Protein AF-0000000086684853 (afdb_homodimer)

Secondary structure (DSSP, 8-state):
----TTTTS-HHHHHHHHHHH-HHHHHHHHH-HHHHHTTS---HHHHHHHHT--HHHHHT--HHHHHHHHHHHHHHTSHHHHHHHHHHHHHHHHHHHHT-/----TTTTS-HHHHHHHHHHH-HHHHHHHHH-HHHHHTTS---HHHHHHHHT--HHHHHT--HHHHHHHHHHHHHHTSHHHHHHHHHHHHHHHHHHHHT-

Foldseek 3Di:
DPPCVVPPDDLLLVLLVCLLVPVVLVVCCAPPVCVSCVVTDDDPVSSVVSNPDHPVRSVPDDPVVSVVVVVVVVVCVPPVNVVVVVVVVVVVVVVVVVVD/DPPCVVPPDDLLLVLLVCLLVPVVLVVCCAPPVCVSCVPTPDDPVSSVVSNPDHPVRSVPDDPVVSVVVVVVVVVCVPPVNVVVVVVVVVVVVVVVVVVD

pLDDT: mean 77.03, std 21.85, range [26.42, 97.94]

Organism: NCBI:txid175570

Radius of gyration: 17.78 Å; Cα contacts (8 Å, |Δi|>4): 192; chains: 2; bounding box: 50×38×38 Å

Sequence (200 aa):
METDESAGRSPVKDVLERSINDDTFRRQLLDDPDSALSGYELSEVQVMLLRSLDESDLDKLTPANLDEYFTVDSAVYTPDGLAELERSYELADSDLEANQMETDESAGRSPVKDVLERSINDDTFRRQLLDDPDSALSGYELSEVQVMLLRSLDESDLDKLTPANLDEYFTVDSAVYTPDGLAELERSYELADSDLEANQ

Nearest PDB structures (foldseek):
  1g8e-assembly1_A  TM=4.398E-01  e=5.059E-01  Escherichia coli
  2xkj-assembly1_E-2  TM=5.067E-01  e=1.863E+00  Acinetobacter baumannii
  5hxg-assembly2_D  TM=5.298E-01  e=3.465E+00  Salmonella enterica subsp. enterica serovar Infantis str. SARB27
  2xkj-assembly1_E-2  TM=5.069E-01  e=1.087E+00  Acinetobacter baumannii
  1g8e-assembly1_A  TM=4.400E-01  e=4.573E-01  Escherichia coli

Structure (mmCIF, N/CA/C/O backbone):
data_AF-0000000086684853-model_v1
#
loop_
_entity.id
_entity.type
_entity.pdbx_description
1 polymer 'Uncharacterized protein'
#
loop_
_atom_site.group_PDB
_atom_site.id
_atom_site.type_symbol
_atom_site.label_atom_id
_atom_site.label_alt_id
_atom_site.label_comp_id
_atom_site.label_asym_id
_atom_site.label_entity_id
_atom_site.label_seq_id
_atom_site.pdbx_PDB_ins_code
_atom_site.Cartn_x
_atom_site.Cartn_y
_atom_site.Cartn_z
_atom_site.occupancy
_atom_site.B_iso_or_equiv
_atom_site.auth_seq_id
_atom_site.auth_comp_id
_atom_site.auth_asym_id
_atom_site.auth_atom_id
_atom_site.pdbx_PDB_model_num
ATOM 1 N N . MET A 1 1 ? 24.406 12.375 16.594 1 26.42 1 MET A N 1
ATOM 2 C CA . MET A 1 1 ? 23.016 12.805 16.531 1 26.42 1 MET A CA 1
ATOM 3 C C . MET A 1 1 ? 22.422 12.547 15.148 1 26.42 1 MET A C 1
ATOM 5 O O . MET A 1 1 ? 22.812 13.203 14.18 1 26.42 1 MET A O 1
ATOM 9 N N . GLU A 1 2 ? 22.641 11.32 14.641 1 34.34 2 GLU A N 1
ATOM 10 C CA . GLU A 1 2 ? 22.141 10.93 13.32 1 34.34 2 GLU A CA 1
ATOM 11 C C . GLU A 1 2 ? 20.75 11.484 13.078 1 34.34 2 GLU A C 1
ATOM 13 O O . GLU A 1 2 ? 19.859 11.359 13.93 1 34.34 2 GLU A O 1
ATOM 18 N N . THR A 1 3 ? 20.688 12.711 12.781 1 35.56 3 THR A N 1
ATOM 19 C CA . THR A 1 3 ? 19.516 13.5 12.422 1 35.56 3 THR A CA 1
ATOM 20 C C . THR A 1 3 ? 18.453 12.625 11.766 1 35.56 3 THR A C 1
ATOM 22 O O . THR A 1 3 ? 18.766 11.828 10.883 1 35.56 3 THR A O 1
ATOM 25 N N . ASP A 1 4 ? 17.703 11.844 12.531 1 36.12 4 ASP A N 1
ATOM 26 C CA . ASP A 1 4 ? 16.547 10.977 12.344 1 36.12 4 ASP A CA 1
ATOM 27 C C . ASP A 1 4 ? 15.68 11.461 11.188 1 36.12 4 ASP A C 1
ATOM 29 O O . ASP A 1 4 ? 14.805 12.312 11.375 1 36.12 4 ASP A O 1
ATOM 33 N N . GLU A 1 5 ? 16.266 12.07 10.289 1 40.38 5 GLU A N 1
ATOM 34 C CA . GLU A 1 5 ? 15.797 12.602 9.008 1 40.38 5 GLU A CA 1
ATOM 35 C C . GLU A 1 5 ? 14.742 11.688 8.383 1 40.38 5 GLU A C 1
ATOM 37 O O . GLU A 1 5 ? 14.352 11.891 7.23 1 40.38 5 GLU A O 1
ATOM 42 N N . SER A 1 6 ? 14.484 10.461 8.906 1 44.94 6 SER A N 1
ATOM 43 C CA . SER A 1 6 ? 13.688 9.312 8.492 1 44.94 6 SER A CA 1
ATOM 44 C C . SER A 1 6 ? 12.195 9.641 8.5 1 44.94 6 SER A C 1
ATOM 46 O O . SER A 1 6 ? 11.367 8.797 8.156 1 44.94 6 SER A O 1
ATOM 48 N N . ALA A 1 7 ? 11.812 10.602 9.172 1 46.75 7 ALA A N 1
ATOM 49 C CA . ALA A 1 7 ? 10.43 10.789 9.602 1 46.75 7 ALA A CA 1
ATOM 50 C C . ALA A 1 7 ? 9.492 10.938 8.406 1 46.75 7 ALA A C 1
ATOM 52 O O . ALA A 1 7 ? 8.336 10.516 8.461 1 46.75 7 ALA A O 1
ATOM 53 N N . GLY A 1 8 ? 9.984 11.758 7.312 1 52.72 8 GLY A N 1
ATOM 54 C CA . GLY A 1 8 ? 9.109 12.156 6.219 1 52.72 8 GLY A CA 1
ATOM 55 C C . GLY A 1 8 ? 9.016 11.109 5.125 1 52.72 8 GLY A C 1
ATOM 56 O O . GLY A 1 8 ? 8.305 11.305 4.133 1 52.72 8 GLY A O 1
ATOM 57 N N . ARG A 1 9 ? 9.906 10.102 5.215 1 60.66 9 ARG A N 1
ATOM 58 C CA . ARG A 1 9 ? 9.93 9.258 4.031 1 60.66 9 ARG A CA 1
ATOM 59 C C . ARG A 1 9 ? 9.055 8.023 4.223 1 60.66 9 ARG A C 1
ATOM 61 O O . ARG A 1 9 ? 9.047 7.418 5.297 1 60.66 9 ARG A O 1
ATOM 68 N N . SER A 1 10 ? 8.094 7.91 3.457 1 76.19 10 SER A N 1
ATOM 69 C CA . SER A 1 10 ? 7.273 6.707 3.412 1 76.19 10 SER A CA 1
ATOM 70 C C . SER A 1 10 ? 8.133 5.453 3.268 1 76.19 10 SER A C 1
ATOM 72 O O . SER A 1 10 ? 8.82 5.277 2.256 1 76.19 10 SER A O 1
ATOM 74 N N . PRO A 1 11 ? 8.242 4.734 4.391 1 85.81 11 PRO A N 1
ATOM 75 C CA . PRO A 1 11 ? 9.023 3.502 4.301 1 85.81 11 PRO A CA 1
ATOM 76 C C . PRO A 1 11 ? 8.633 2.641 3.104 1 85.81 11 PRO A C 1
ATOM 78 O O . PRO A 1 11 ? 9.484 1.956 2.527 1 85.81 11 PRO 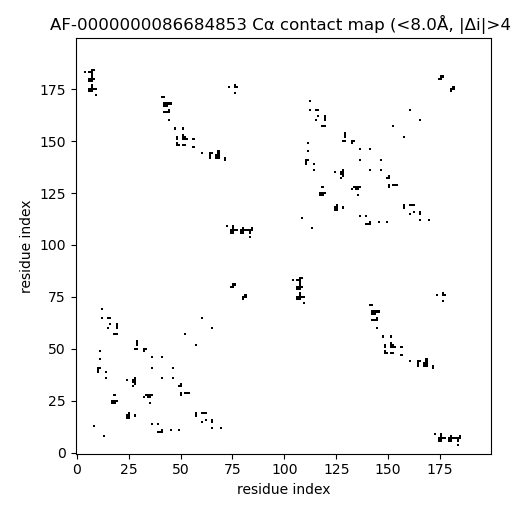A O 1
ATOM 81 N N . VAL A 1 12 ? 7.395 2.699 2.713 1 89.94 12 VAL A N 1
ATOM 82 C CA . VAL A 1 12 ? 6.953 1.94 1.548 1 89.94 12 VAL A CA 1
ATOM 83 C C . VAL A 1 12 ? 7.664 2.453 0.297 1 89.94 12 VAL A C 1
ATOM 85 O O . VAL A 1 12 ? 8.133 1.662 -0.524 1 89.94 12 VAL A O 1
ATOM 88 N N . LYS A 1 13 ? 7.719 3.754 0.257 1 87.31 13 LYS A N 1
ATOM 89 C CA . LYS A 1 13 ? 8.414 4.332 -0.89 1 87.31 13 LYS A CA 1
ATOM 90 C C . LYS A 1 13 ? 9.875 3.898 -0.92 1 87.31 13 LYS A C 1
ATOM 92 O O . LYS A 1 13 ? 10.406 3.57 -1.982 1 87.31 13 LYS A O 1
ATOM 97 N N . ASP A 1 14 ? 10.484 3.869 0.173 1 89.5 14 ASP A N 1
ATOM 98 C CA . ASP A 1 14 ? 11.891 3.498 0.267 1 89.5 14 ASP A CA 1
ATOM 99 C C . ASP A 1 14 ? 12.117 2.062 -0.204 1 89.5 14 ASP A C 1
ATOM 101 O O . ASP A 1 14 ? 13.062 1.785 -0.944 1 89.5 14 ASP A O 1
ATOM 105 N N . VAL A 1 15 ? 11.281 1.209 0.212 1 94.81 15 VAL A N 1
ATOM 106 C CA . VAL A 1 15 ? 11.383 -0.201 -0.153 1 94.81 15 VAL A CA 1
ATOM 107 C C . VAL A 1 15 ? 11.234 -0.355 -1.665 1 94.81 15 VAL A C 1
ATOM 109 O O . VAL A 1 15 ? 12.023 -1.047 -2.307 1 94.81 15 VAL A O 1
ATOM 112 N N . LEU A 1 16 ? 10.258 0.338 -2.25 1 95.56 16 LEU A N 1
ATOM 113 C CA . LEU A 1 16 ? 9.992 0.203 -3.676 1 95.56 16 LEU A CA 1
ATOM 114 C C . LEU A 1 16 ? 11.102 0.846 -4.504 1 95.56 16 LEU A C 1
ATOM 116 O O . LEU A 1 16 ? 11.508 0.302 -5.531 1 95.56 16 LEU A O 1
ATOM 120 N N . GLU A 1 17 ? 11.539 1.955 -4.051 1 93.81 17 GLU A N 1
ATOM 121 C CA . GLU A 1 17 ? 12.648 2.609 -4.738 1 93.81 17 GLU A CA 1
ATOM 122 C C . GLU A 1 17 ? 13.898 1.733 -4.727 1 93.81 17 GLU A C 1
ATOM 124 O O . GLU A 1 17 ? 14.586 1.611 -5.742 1 93.81 17 GLU A O 1
ATOM 129 N N . ARG A 1 18 ? 14.156 1.17 -3.521 1 96.38 18 ARG A N 1
ATOM 130 C CA . ARG A 1 18 ? 15.32 0.294 -3.43 1 96.38 18 ARG A CA 1
ATOM 131 C C . ARG A 1 18 ? 15.164 -0.918 -4.34 1 96.38 18 ARG A C 1
ATOM 133 O O . ARG A 1 18 ? 16.141 -1.384 -4.934 1 96.38 18 ARG A O 1
ATOM 140 N N . SER A 1 19 ? 13.969 -1.443 -4.504 1 96.75 19 SER A N 1
ATOM 141 C CA . SER A 1 19 ? 13.727 -2.613 -5.344 1 96.75 19 SER A CA 1
ATOM 142 C C . SER A 1 19 ? 14.008 -2.309 -6.812 1 96.75 19 SER A C 1
ATOM 144 O O . SER A 1 19 ? 14.312 -3.213 -7.594 1 96.75 19 SER A O 1
ATOM 146 N N . ILE A 1 20 ? 13.844 -0.993 -7.168 1 95 20 ILE A N 1
ATOM 147 C CA . ILE A 1 20 ? 14.117 -0.569 -8.539 1 95 20 ILE A CA 1
ATOM 148 C C . ILE A 1 20 ? 15.625 -0.483 -8.758 1 95 20 ILE A C 1
ATOM 150 O O . ILE A 1 20 ? 16.125 -0.86 -9.82 1 95 20 ILE A O 1
ATOM 154 N N . ASN A 1 21 ? 16.375 -0.079 -7.738 1 95.75 21 ASN A N 1
ATOM 155 C CA . ASN A 1 21 ? 17.766 0.329 -7.918 1 95.75 21 ASN A CA 1
ATOM 156 C C . ASN A 1 21 ? 18.734 -0.756 -7.457 1 95.75 21 ASN A C 1
ATOM 158 O O . ASN A 1 21 ? 19.922 -0.708 -7.77 1 95.75 21 ASN A O 1
ATOM 162 N N . ASP A 1 22 ? 18.281 -1.707 -6.699 1 97.31 22 ASP A N 1
ATOM 163 C CA . ASP A 1 22 ? 19.125 -2.742 -6.098 1 97.31 22 ASP A CA 1
ATOM 164 C C . ASP A 1 22 ? 18.578 -4.137 -6.406 1 97.31 22 ASP A C 1
ATOM 166 O O . ASP A 1 22 ? 17.688 -4.629 -5.707 1 97.31 22 ASP A O 1
ATOM 170 N N . ASP A 1 23 ? 19.25 -4.824 -7.41 1 96.5 23 ASP A N 1
ATOM 171 C CA . ASP A 1 23 ? 18.797 -6.129 -7.879 1 96.5 23 ASP A CA 1
ATOM 172 C C . ASP A 1 23 ? 18.875 -7.168 -6.762 1 96.5 23 ASP A C 1
ATOM 174 O O . ASP A 1 23 ? 18.047 -8.07 -6.68 1 96.5 23 ASP A O 1
ATOM 178 N N . THR A 1 24 ? 19.891 -7.047 -5.969 1 97.81 24 THR A N 1
ATOM 179 C CA . THR A 1 24 ? 20.047 -7.992 -4.867 1 97.81 24 THR A CA 1
ATOM 180 C C . THR A 1 24 ? 18.891 -7.855 -3.879 1 97.81 24 THR A C 1
ATOM 182 O O . THR A 1 24 ? 18.312 -8.859 -3.451 1 97.81 24 THR A O 1
ATOM 185 N N . PHE A 1 25 ? 18.547 -6.629 -3.574 1 97.94 25 PHE A N 1
ATOM 186 C CA . PHE A 1 25 ? 17.438 -6.395 -2.672 1 97.94 25 PHE A CA 1
ATOM 187 C C . PHE A 1 25 ? 16.125 -6.836 -3.312 1 97.94 25 PHE A C 1
ATOM 189 O O . PHE A 1 25 ? 15.266 -7.422 -2.646 1 97.94 25 PHE A O 1
ATOM 196 N N . ARG A 1 26 ? 15.969 -6.535 -4.594 1 97.25 26 ARG A N 1
ATOM 197 C CA . ARG A 1 26 ? 14.766 -6.926 -5.32 1 97.25 26 ARG A CA 1
ATOM 198 C C . ARG A 1 26 ? 14.531 -8.43 -5.227 1 97.25 26 ARG A C 1
ATOM 200 O O . ARG A 1 26 ? 13.422 -8.875 -4.938 1 97.25 26 ARG A O 1
ATOM 207 N N . ARG A 1 27 ? 15.633 -9.266 -5.418 1 97.88 27 ARG A N 1
ATOM 208 C CA . ARG A 1 27 ? 15.539 -10.719 -5.316 1 97.88 27 ARG A CA 1
ATOM 209 C C . ARG A 1 27 ? 15.211 -11.148 -3.893 1 97.88 27 ARG A C 1
ATOM 211 O O . ARG A 1 27 ? 14.422 -12.07 -3.686 1 97.88 27 ARG A O 1
ATOM 218 N N . GLN A 1 28 ? 15.734 -10.445 -2.895 1 97.62 28 GLN A N 1
ATOM 219 C CA . GLN A 1 28 ? 15.438 -10.75 -1.498 1 97.62 28 GLN A CA 1
ATOM 220 C C . GLN A 1 28 ? 13.969 -10.469 -1.174 1 97.62 28 GLN A C 1
ATOM 222 O O . GLN A 1 28 ? 13.328 -11.25 -0.459 1 97.62 28 GLN A O 1
ATOM 227 N N . LEU A 1 29 ? 13.5 -9.328 -1.73 1 97.5 29 LEU A N 1
ATOM 228 C CA . LEU A 1 29 ? 12.109 -8.953 -1.492 1 97.5 29 LEU A CA 1
ATOM 229 C C . LEU A 1 29 ? 11.156 -10.008 -2.039 1 97.5 29 LEU A C 1
ATOM 231 O O . LEU A 1 29 ? 10.102 -10.266 -1.448 1 97.5 29 LEU A O 1
ATOM 235 N N . LEU A 1 30 ? 11.531 -10.703 -3.152 1 97.12 30 LEU A N 1
ATOM 236 C CA . LEU A 1 30 ? 10.703 -11.719 -3.789 1 97.12 30 LEU A CA 1
ATOM 237 C C . LEU A 1 30 ? 10.852 -13.062 -3.078 1 97.12 30 LEU A C 1
ATOM 239 O O . LEU A 1 30 ? 9.867 -13.773 -2.867 1 97.12 30 LEU A O 1
ATOM 243 N N . ASP A 1 31 ? 12.07 -13.359 -2.621 1 97.12 31 ASP A N 1
ATOM 244 C CA . ASP A 1 31 ? 12.375 -14.688 -2.102 1 97.12 31 ASP A CA 1
ATOM 245 C C . ASP A 1 31 ? 12.117 -14.766 -0.601 1 97.12 31 ASP A C 1
ATOM 247 O O . ASP A 1 31 ? 11.75 -15.82 -0.084 1 97.12 31 ASP A O 1
ATOM 251 N N . ASP A 1 32 ? 12.422 -13.711 0.061 1 97.12 32 ASP A N 1
ATOM 252 C CA . ASP A 1 32 ? 12.273 -13.641 1.513 1 97.12 32 ASP A CA 1
ATOM 253 C C . ASP A 1 32 ? 11.883 -12.234 1.964 1 97.12 32 ASP A C 1
ATOM 255 O O . ASP A 1 32 ? 12.68 -11.531 2.58 1 97.12 32 ASP A O 1
ATOM 259 N N . PRO A 1 33 ? 10.617 -11.906 1.71 1 96.44 33 PRO A N 1
ATOM 260 C CA . PRO A 1 33 ? 10.18 -10.539 2.021 1 96.44 33 PRO A CA 1
ATOM 261 C C . PRO A 1 33 ? 10.312 -10.203 3.506 1 96.44 33 PRO A C 1
ATOM 263 O O . PRO A 1 33 ? 10.586 -9.055 3.861 1 96.44 33 PRO A O 1
ATOM 266 N N . ASP A 1 34 ? 10.156 -11.219 4.418 1 95 34 ASP A N 1
ATOM 267 C CA . ASP A 1 34 ? 10.258 -10.945 5.848 1 95 34 ASP A CA 1
ATOM 268 C C . ASP A 1 34 ? 11.641 -10.422 6.215 1 95 34 ASP A C 1
ATOM 270 O O . ASP A 1 34 ? 11.758 -9.422 6.938 1 95 34 ASP A O 1
ATOM 274 N N . SER A 1 35 ? 12.625 -10.984 5.684 1 96.25 35 SER A N 1
ATOM 275 C CA . SER A 1 35 ? 13.992 -10.531 5.926 1 96.25 35 SER A CA 1
ATOM 276 C C . SER A 1 35 ? 14.258 -9.188 5.254 1 96.25 35 SER A C 1
ATOM 278 O O . SER A 1 35 ? 14.898 -8.312 5.836 1 96.25 35 SER A O 1
ATOM 280 N N . ALA A 1 36 ? 13.797 -9 4.055 1 97.38 36 ALA A N 1
ATOM 281 C CA . ALA A 1 36 ? 14.016 -7.77 3.293 1 97.38 36 ALA A CA 1
ATOM 282 C C . ALA A 1 36 ? 13.391 -6.57 3.996 1 97.38 36 ALA A C 1
ATOM 284 O O . ALA A 1 36 ? 13.945 -5.469 3.969 1 97.38 36 ALA A O 1
ATOM 285 N N . LEU A 1 37 ? 12.242 -6.816 4.699 1 96.94 37 LEU A N 1
ATOM 286 C CA . LEU A 1 37 ? 11.453 -5.711 5.223 1 96.94 37 LEU A CA 1
ATOM 287 C C . LEU A 1 37 ? 11.773 -5.453 6.691 1 96.94 37 LEU A C 1
ATOM 289 O O . LEU A 1 37 ? 11.32 -4.461 7.266 1 96.94 37 LEU A O 1
ATOM 293 N N . SER A 1 38 ? 12.578 -6.32 7.379 1 94.44 38 SER A N 1
ATOM 294 C CA . SER A 1 38 ? 12.867 -6.273 8.805 1 94.44 38 SER A CA 1
ATOM 295 C C . SER A 1 38 ? 13.555 -4.969 9.188 1 94.44 38 SER A C 1
ATOM 297 O O . SER A 1 38 ? 13.391 -4.48 10.312 1 94.44 38 SER A O 1
ATOM 299 N N . GLY A 1 39 ? 14.07 -4.227 8.32 1 90.62 39 GLY A N 1
ATOM 300 C CA . GLY A 1 39 ? 14.797 -3.006 8.633 1 90.62 39 GLY A CA 1
ATOM 301 C C . GLY A 1 39 ? 13.977 -1.749 8.406 1 90.62 39 GLY A C 1
ATOM 302 O O . GLY A 1 39 ? 14.453 -0.638 8.633 1 90.62 39 GLY A O 1
ATOM 303 N N . TYR A 1 40 ? 12.727 -1.906 8.07 1 90.62 40 TYR A N 1
ATOM 304 C CA . TYR A 1 40 ? 11.859 -0.766 7.777 1 90.62 40 TYR A CA 1
ATOM 305 C C . TYR A 1 40 ? 10.734 -0.656 8.797 1 90.62 40 TYR A C 1
ATOM 307 O O . TYR A 1 40 ? 10.266 -1.668 9.32 1 90.62 40 TYR A O 1
ATOM 315 N N . GLU A 1 41 ? 10.406 0.562 9.203 1 85.94 41 GLU A N 1
ATOM 316 C CA . GLU A 1 41 ? 9.273 0.786 10.086 1 85.94 41 GLU A CA 1
ATOM 317 C C . GLU A 1 41 ? 7.953 0.717 9.32 1 85.94 41 GLU A C 1
ATOM 319 O O . GLU A 1 41 ? 7.406 1.747 8.922 1 85.94 41 GLU A O 1
ATOM 324 N N . LEU A 1 42 ? 7.445 -0.537 9.211 1 90.94 42 LEU A N 1
ATOM 325 C CA . LEU A 1 42 ? 6.219 -0.799 8.461 1 90.94 42 LEU A CA 1
ATOM 326 C C . LEU A 1 42 ? 5.133 -1.354 9.375 1 90.94 42 LEU A C 1
ATOM 328 O O . LEU A 1 42 ? 5.426 -2.084 10.328 1 90.94 42 LEU A O 1
ATOM 332 N N . SER A 1 43 ? 3.988 -0.899 9.109 1 89.19 43 SER A N 1
ATOM 333 C CA . SER A 1 43 ? 2.865 -1.556 9.766 1 89.19 43 SER A CA 1
ATOM 334 C C . SER A 1 43 ? 2.648 -2.963 9.227 1 89.19 43 SER A C 1
ATOM 336 O O . SER A 1 43 ? 3.174 -3.311 8.164 1 89.19 43 SER A O 1
ATOM 338 N N . GLU A 1 44 ? 1.87 -3.787 9.945 1 91.94 44 GLU A N 1
ATOM 339 C CA . GLU A 1 44 ? 1.552 -5.133 9.484 1 91.94 44 GLU A CA 1
ATOM 340 C C . GLU A 1 44 ? 0.886 -5.105 8.109 1 91.94 44 GLU A C 1
ATOM 342 O O . GLU A 1 44 ? 1.156 -5.965 7.266 1 91.94 44 GLU A O 1
ATOM 347 N N . VAL A 1 45 ? 0.035 -4.18 7.91 1 93.38 45 VAL A N 1
ATOM 348 C CA . VAL A 1 45 ? -0.694 -4.074 6.652 1 93.38 45 VAL A CA 1
ATOM 349 C C . VAL A 1 45 ? 0.269 -3.705 5.527 1 93.38 45 VAL A C 1
ATOM 351 O O . VAL A 1 45 ? 0.198 -4.266 4.43 1 93.38 45 VAL A O 1
ATOM 354 N N . GLN A 1 46 ? 1.14 -2.756 5.805 1 92.75 46 GLN A N 1
ATOM 355 C CA . GLN A 1 46 ? 2.123 -2.383 4.789 1 92.75 46 GLN A CA 1
ATOM 356 C C . GLN A 1 46 ? 3.018 -3.564 4.43 1 92.75 46 GLN A C 1
ATOM 358 O O . GLN A 1 46 ? 3.334 -3.775 3.26 1 92.75 46 GLN A O 1
ATOM 363 N N . VAL A 1 47 ? 3.428 -4.375 5.422 1 94.5 47 VAL A N 1
ATOM 364 C CA . VAL A 1 47 ? 4.215 -5.578 5.184 1 94.5 47 VAL A CA 1
ATOM 365 C C . VAL A 1 47 ? 3.43 -6.547 4.305 1 94.5 47 VAL A C 1
ATOM 367 O O . VAL A 1 47 ? 3.967 -7.098 3.34 1 94.5 47 VAL A O 1
ATOM 370 N N . MET A 1 48 ? 2.211 -6.699 4.629 1 94.44 48 MET A N 1
ATOM 371 C CA . MET A 1 48 ? 1.345 -7.586 3.859 1 94.44 48 MET A CA 1
ATOM 372 C C . MET A 1 48 ? 1.261 -7.133 2.404 1 94.44 48 MET A C 1
ATOM 374 O O . MET A 1 48 ? 1.381 -7.949 1.489 1 94.44 48 MET A O 1
ATOM 378 N N . LEU A 1 49 ? 1.083 -5.805 2.141 1 94.81 49 LEU A N 1
ATOM 379 C CA . LEU A 1 49 ? 0.997 -5.262 0.788 1 94.81 49 LEU A CA 1
ATOM 380 C C . LEU A 1 49 ? 2.283 -5.527 0.014 1 94.81 49 LEU A C 1
ATOM 382 O O . LEU A 1 49 ? 2.242 -5.957 -1.141 1 94.81 49 LEU A O 1
ATOM 386 N N . LEU A 1 50 ? 3.412 -5.328 0.644 1 95.69 50 LEU A N 1
ATOM 387 C CA . LEU A 1 50 ? 4.703 -5.48 -0.015 1 95.69 50 LEU A CA 1
ATOM 388 C C . LEU A 1 50 ? 5.031 -6.953 -0.24 1 95.69 50 LEU A C 1
ATOM 390 O O . LEU A 1 50 ? 5.637 -7.309 -1.253 1 95.69 50 LEU A O 1
ATOM 394 N N . ARG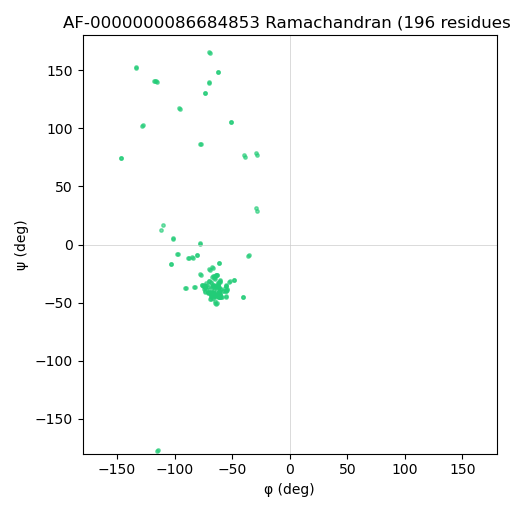 A 1 51 ? 4.633 -7.773 0.716 1 95.5 51 ARG A N 1
ATOM 395 C CA . ARG A 1 51 ? 4.871 -9.211 0.629 1 95.5 51 ARG A CA 1
ATOM 396 C C . ARG A 1 51 ? 4.09 -9.828 -0.527 1 95.5 51 ARG A C 1
ATOM 398 O O . ARG A 1 51 ? 4.512 -10.828 -1.103 1 95.5 51 ARG A O 1
ATOM 405 N N . SER A 1 52 ? 3.004 -9.258 -0.851 1 94.25 52 SER A N 1
ATOM 406 C CA . SER A 1 52 ? 2.113 -9.828 -1.857 1 94.25 52 SER A CA 1
ATOM 407 C C . SER A 1 52 ? 2.596 -9.5 -3.268 1 94.25 52 SER A C 1
ATOM 409 O O . SER A 1 52 ? 2.096 -10.062 -4.246 1 94.25 52 SER A O 1
ATOM 411 N N . LEU A 1 53 ? 3.566 -8.664 -3.381 1 95.31 53 LEU A N 1
ATOM 412 C CA . LEU A 1 53 ? 4.098 -8.305 -4.691 1 95.31 53 LEU A CA 1
ATOM 413 C C . LEU A 1 53 ? 4.855 -9.484 -5.305 1 95.31 53 LEU A C 1
ATOM 415 O O . LEU A 1 53 ? 5.562 -10.203 -4.602 1 95.31 53 LEU A O 1
ATOM 419 N N . ASP A 1 54 ? 4.684 -9.688 -6.586 1 94.69 54 ASP A N 1
ATOM 420 C CA . ASP A 1 54 ? 5.457 -10.703 -7.301 1 94.69 54 ASP A CA 1
ATOM 421 C C . ASP A 1 54 ? 6.371 -10.055 -8.344 1 94.69 54 ASP A C 1
ATOM 423 O O . ASP A 1 54 ? 6.465 -8.828 -8.422 1 94.69 54 ASP A O 1
ATOM 427 N N . GLU A 1 55 ? 7.074 -10.953 -9.07 1 95.81 55 GLU A N 1
ATOM 428 C CA . GLU A 1 55 ? 8.062 -10.461 -10.031 1 95.81 55 GLU A CA 1
ATOM 429 C C . GLU A 1 55 ? 7.41 -9.562 -11.086 1 95.81 55 GLU A C 1
ATOM 431 O O . GLU A 1 55 ? 7.965 -8.523 -11.453 1 95.81 55 GLU A O 1
ATOM 436 N N . SER A 1 56 ? 6.219 -9.898 -11.531 1 96.06 56 SER A N 1
ATOM 437 C CA . SER A 1 56 ? 5.516 -9.117 -12.547 1 96.06 56 SER A CA 1
ATOM 438 C C . SER A 1 56 ? 5.141 -7.734 -12.023 1 96.06 5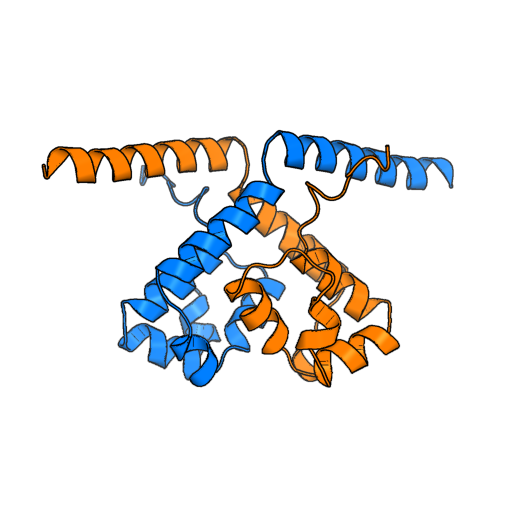6 SER A C 1
ATOM 440 O O . SER A 1 56 ? 5.172 -6.754 -12.766 1 96.06 56 SER A O 1
ATOM 442 N N . ASP A 1 57 ? 4.824 -7.652 -10.797 1 95.25 57 ASP A N 1
ATOM 443 C CA . ASP A 1 57 ? 4.484 -6.375 -10.18 1 95.25 57 ASP A CA 1
ATOM 444 C C . ASP A 1 57 ? 5.707 -5.469 -10.078 1 95.25 57 ASP A C 1
ATOM 446 O O . ASP A 1 57 ? 5.648 -4.293 -10.453 1 95.25 57 ASP A O 1
ATOM 450 N N . LEU A 1 58 ? 6.82 -6.035 -9.602 1 96.31 58 LEU A N 1
ATOM 451 C CA . LEU A 1 58 ? 8.039 -5.25 -9.422 1 96.31 58 LEU A CA 1
ATOM 452 C C . LEU A 1 58 ? 8.555 -4.75 -10.766 1 96.31 58 LEU A C 1
ATOM 454 O O . LEU A 1 58 ? 9.141 -3.668 -10.844 1 96.31 58 LEU A O 1
ATOM 458 N N . ASP A 1 59 ? 8.227 -5.477 -11.844 1 95.94 59 ASP A N 1
ATOM 459 C CA . ASP A 1 59 ? 8.641 -5.082 -13.188 1 95.94 59 ASP A CA 1
ATOM 460 C C . ASP A 1 59 ? 7.91 -3.82 -13.641 1 95.94 59 ASP A C 1
ATOM 462 O O . ASP A 1 59 ? 8.391 -3.102 -14.523 1 95.94 59 ASP A O 1
ATOM 466 N N . LYS A 1 60 ? 6.805 -3.555 -13.055 1 94.81 60 LYS A N 1
ATOM 467 C CA . LYS A 1 60 ? 5.984 -2.422 -13.461 1 94.81 60 LYS A CA 1
ATOM 468 C C . LYS A 1 60 ? 6.406 -1.145 -12.742 1 94.81 60 LYS A C 1
ATOM 470 O O . LYS A 1 60 ? 5.984 -0.048 -13.109 1 94.81 60 LYS A O 1
ATOM 475 N N . LEU A 1 61 ? 7.238 -1.346 -11.75 1 95.56 61 LEU A N 1
ATOM 476 C CA . LEU A 1 61 ? 7.66 -0.182 -10.984 1 95.56 61 LEU A CA 1
ATOM 477 C C . LEU A 1 61 ? 8.648 0.667 -11.773 1 95.56 61 LEU A C 1
ATOM 479 O O . LEU A 1 61 ? 9.57 0.135 -12.398 1 95.56 61 LEU A O 1
ATOM 483 N N . THR A 1 62 ? 8.352 1.968 -11.82 1 93.75 62 THR A N 1
ATOM 484 C CA . THR A 1 62 ? 9.242 2.961 -12.406 1 93.75 62 THR A CA 1
ATOM 485 C C . THR A 1 62 ? 9.375 4.176 -11.492 1 93.75 62 THR A C 1
ATOM 487 O O . THR A 1 62 ? 8.492 4.441 -10.664 1 93.75 62 THR A O 1
ATOM 490 N N . PRO A 1 63 ? 10.508 4.836 -11.586 1 90.75 63 PRO A N 1
ATOM 491 C CA . PRO A 1 63 ? 10.625 6.062 -10.797 1 90.75 63 PRO A CA 1
ATOM 492 C C . PRO A 1 63 ? 9.461 7.027 -11.016 1 90.75 63 PRO A C 1
ATOM 494 O O . PRO A 1 63 ? 9.016 7.684 -10.078 1 90.75 63 PRO A O 1
ATOM 497 N N . ALA A 1 64 ? 8.945 6.98 -12.219 1 91.25 64 ALA A N 1
ATOM 498 C CA . ALA A 1 64 ? 7.852 7.887 -12.555 1 91.25 64 ALA A CA 1
ATOM 499 C C . ALA A 1 64 ? 6.582 7.516 -11.789 1 91.25 64 ALA A C 1
ATOM 501 O O . ALA A 1 64 ? 5.918 8.383 -11.219 1 91.25 64 ALA A O 1
ATOM 502 N N . ASN A 1 65 ? 6.297 6.293 -11.75 1 90.88 65 ASN A N 1
ATOM 503 C CA . ASN A 1 65 ? 5.059 5.93 -11.07 1 90.88 65 ASN A CA 1
ATOM 504 C C . ASN A 1 65 ? 5.23 5.953 -9.555 1 90.88 65 ASN A C 1
ATOM 506 O O . ASN A 1 65 ? 4.266 6.164 -8.82 1 90.88 65 ASN A O 1
ATOM 510 N N . LEU A 1 66 ? 6.406 5.77 -9.102 1 89.62 66 LEU A N 1
ATOM 511 C CA . LEU A 1 66 ? 6.66 5.91 -7.668 1 89.62 66 LEU A CA 1
ATOM 512 C C . LEU A 1 66 ? 6.457 7.355 -7.223 1 89.62 66 LEU A C 1
ATOM 514 O O . LEU A 1 66 ? 5.91 7.605 -6.145 1 89.62 66 LEU A O 1
ATOM 518 N N . ASP A 1 67 ? 6.906 8.266 -8.102 1 86.31 67 ASP A N 1
ATOM 519 C CA . ASP A 1 67 ? 6.703 9.68 -7.805 1 86.31 67 ASP A CA 1
ATOM 520 C C . ASP A 1 67 ? 5.215 10.016 -7.723 1 86.31 67 ASP A C 1
ATOM 522 O O . ASP A 1 67 ? 4.797 10.789 -6.859 1 86.31 67 ASP A O 1
ATOM 526 N N . GLU A 1 68 ? 4.516 9.469 -8.641 1 86.25 68 GLU A N 1
ATOM 527 C CA . GLU A 1 68 ? 3.072 9.672 -8.609 1 86.25 68 GLU A CA 1
ATOM 528 C C . GLU A 1 68 ? 2.463 9.133 -7.32 1 86.25 68 GLU A C 1
ATOM 530 O O . GLU A 1 68 ? 1.597 9.773 -6.723 1 86.25 68 GLU A O 1
ATOM 535 N N . TYR A 1 69 ? 2.891 8.008 -6.91 1 85.38 69 TYR A N 1
ATOM 536 C CA . TYR A 1 69 ? 2.441 7.395 -5.668 1 85.38 69 TYR A CA 1
ATOM 537 C C . TYR A 1 69 ? 2.65 8.336 -4.488 1 85.38 69 TYR A C 1
ATOM 539 O O . TYR A 1 69 ? 1.753 8.516 -3.66 1 85.38 69 TYR A O 1
ATOM 547 N N . PHE A 1 70 ? 3.658 8.938 -4.52 1 77.94 70 PHE A N 1
ATOM 548 C CA . PHE A 1 70 ? 3.994 9.805 -3.398 1 77.94 70 PHE A CA 1
ATOM 549 C C . PHE A 1 70 ? 3.145 11.07 -3.422 1 77.94 70 PHE A C 1
ATOM 551 O O . PHE A 1 70 ? 2.744 11.578 -2.373 1 77.94 70 PHE A O 1
ATOM 558 N N . THR A 1 71 ? 2.926 11.461 -4.582 1 77.25 71 THR A N 1
ATOM 559 C CA . THR A 1 71 ? 2.096 12.648 -4.723 1 77.25 71 THR A CA 1
ATOM 560 C C . THR A 1 71 ? 0.68 12.383 -4.219 1 77.25 71 THR A C 1
ATOM 562 O O . THR A 1 71 ? 0.122 13.188 -3.471 1 77.25 71 THR A O 1
ATOM 565 N N . VAL A 1 72 ? 0.212 11.305 -4.594 1 75.88 72 VAL A N 1
ATOM 566 C CA . VAL A 1 72 ? -1.146 10.945 -4.203 1 75.88 72 VAL A CA 1
ATOM 567 C C . VAL A 1 72 ? -1.199 10.688 -2.697 1 75.88 72 VAL A C 1
ATOM 569 O O . VAL A 1 72 ? -2.1 11.172 -2.01 1 75.88 72 VAL A O 1
ATOM 572 N N . ASP A 1 73 ? -0.233 10.047 -2.211 1 73.94 73 ASP A N 1
ATOM 573 C CA . ASP A 1 73 ? -0.18 9.688 -0.799 1 73.94 73 ASP A CA 1
ATOM 574 C C . ASP A 1 73 ? -0.035 10.93 0.081 1 73.94 73 ASP A C 1
ATOM 576 O O . ASP A 1 73 ? -0.711 11.055 1.104 1 73.94 73 ASP A O 1
ATOM 580 N N . SER A 1 74 ? 0.79 11.805 -0.336 1 70.69 74 SER A N 1
ATOM 581 C CA . SER A 1 74 ? 1.029 13.031 0.418 1 70.69 74 SER A CA 1
ATOM 582 C C . SER A 1 74 ? -0.198 13.938 0.407 1 70.69 74 SER A C 1
ATOM 584 O O . SER A 1 74 ? -0.423 14.695 1.35 1 70.69 74 SER A O 1
ATOM 586 N N . ALA A 1 75 ? -0.893 13.891 -0.647 1 68 75 ALA A N 1
ATOM 587 C CA . ALA A 1 75 ? -2.084 14.734 -0.774 1 68 75 ALA A CA 1
ATOM 588 C C . ALA A 1 75 ? -3.125 14.367 0.278 1 68 75 ALA A C 1
ATOM 590 O O . ALA A 1 75 ? -3.945 15.203 0.665 1 68 75 ALA A O 1
ATOM 591 N N . VAL A 1 76 ? -3.041 13.125 0.686 1 65.44 76 VAL A N 1
ATOM 592 C CA . VAL A 1 76 ? -3.957 12.656 1.72 1 65.44 76 VAL A CA 1
ATOM 593 C C . VAL A 1 76 ? -3.658 13.375 3.037 1 65.44 76 VAL A C 1
ATOM 595 O O . VAL A 1 76 ? -4.57 13.656 3.816 1 65.44 76 VAL A O 1
ATOM 598 N N . TYR A 1 77 ? -2.324 13.789 3.152 1 63.19 77 TYR A N 1
ATOM 599 C CA . TYR A 1 77 ? -1.913 14.305 4.449 1 63.19 77 TYR A CA 1
ATOM 600 C C . TYR A 1 77 ? -1.618 15.797 4.371 1 63.19 77 TYR A C 1
ATOM 602 O O . TYR A 1 77 ? -0.867 16.328 5.188 1 63.19 77 TYR A O 1
ATOM 610 N N . THR A 1 78 ? -1.979 16.344 3.389 1 60.28 78 THR A N 1
ATOM 611 C CA . THR A 1 78 ? -1.886 17.797 3.328 1 60.28 78 THR A CA 1
ATOM 612 C C . THR A 1 78 ? -2.766 18.438 4.395 1 60.28 78 THR A C 1
ATOM 614 O O . THR A 1 78 ? -3.67 17.797 4.934 1 60.28 78 THR A O 1
ATOM 617 N N . PRO A 1 79 ? -2.152 19.688 4.836 1 53.12 79 PRO A N 1
ATOM 618 C CA . PRO A 1 79 ? -2.932 20.375 5.867 1 53.12 79 PRO A CA 1
ATOM 619 C C . PRO A 1 79 ? -4.434 20.328 5.598 1 53.12 79 PRO A C 1
ATOM 621 O O . PRO A 1 79 ? -5.227 20.141 6.523 1 53.12 79 PRO A O 1
ATOM 624 N N . ASP A 1 80 ? -4.734 20.594 4.379 1 54.38 80 ASP A N 1
ATOM 625 C CA . ASP A 1 80 ? -6.156 20.531 4.059 1 54.38 80 ASP A CA 1
ATOM 626 C C . ASP A 1 80 ? -6.707 19.125 4.262 1 54.38 80 ASP A C 1
ATOM 628 O O . ASP A 1 80 ? -7.828 18.953 4.75 1 54.38 80 ASP A O 1
ATOM 632 N N . GLY A 1 81 ? -5.883 18.25 3.975 1 55.34 81 GLY A N 1
ATOM 633 C CA . GLY A 1 81 ? -6.266 16.859 4.156 1 55.34 81 GLY A CA 1
ATOM 634 C C . GLY A 1 81 ? -6.301 16.422 5.613 1 55.34 81 GLY A C 1
ATOM 635 O O . GLY A 1 81 ? -7.223 15.727 6.043 1 55.34 81 GLY A O 1
ATOM 636 N N . LEU A 1 82 ? -5.293 16.922 6.297 1 54 82 LEU A N 1
ATOM 637 C CA . LEU A 1 82 ? -5.211 16.625 7.723 1 54 82 LEU A CA 1
ATOM 638 C C . LEU A 1 82 ? -6.359 17.281 8.477 1 54 82 LEU A C 1
ATOM 640 O O . LEU A 1 82 ? -6.938 16.672 9.391 1 54 82 LEU A O 1
ATOM 644 N N . ALA A 1 83 ? -6.574 18.531 8.164 1 51.53 83 ALA A N 1
ATOM 645 C CA . ALA A 1 83 ? -7.676 19.234 8.805 1 51.53 83 ALA A CA 1
ATOM 646 C C . ALA A 1 83 ? -8.992 18.5 8.617 1 51.53 83 ALA A C 1
ATOM 648 O O . ALA A 1 83 ? -9.805 18.406 9.539 1 51.53 83 ALA A O 1
ATOM 649 N N . GLU A 1 84 ? -9.031 17.984 7.535 1 52.22 84 GLU A N 1
ATOM 650 C CA . GLU A 1 84 ? -10.25 17.234 7.25 1 52.22 84 GLU A CA 1
ATOM 651 C C . GLU A 1 84 ? -10.281 15.93 8.047 1 52.22 84 GLU A C 1
ATOM 653 O O . GLU A 1 84 ? -11.344 15.516 8.523 1 52.22 84 GLU A O 1
ATOM 658 N N . LEU A 1 85 ? -9.133 15.414 8.227 1 53.41 85 LEU A N 1
ATOM 659 C CA . LEU A 1 85 ? -8.977 14.219 9.055 1 53.41 85 LEU A CA 1
ATOM 660 C C . LEU A 1 85 ? -9.359 14.508 10.5 1 53.41 85 LEU A C 1
ATOM 662 O O . LEU A 1 85 ? -10.031 13.703 11.141 1 53.41 85 LEU A O 1
ATOM 666 N N . GLU A 1 86 ? -8.797 15.5 10.938 1 52.22 86 GLU A N 1
ATOM 667 C CA . GLU A 1 86 ? -9.086 15.93 12.305 1 52.22 86 GLU A CA 1
ATOM 668 C C . GLU A 1 86 ? -10.586 16.125 12.516 1 52.22 86 GLU A C 1
ATOM 670 O O . GLU A 1 86 ? -11.133 15.703 13.539 1 52.22 86 GLU A O 1
ATOM 675 N N . ARG A 1 87 ? -11.148 16.641 11.5 1 51.62 87 ARG A N 1
ATOM 676 C CA . ARG A 1 87 ? -12.586 16.891 11.625 1 51.62 87 ARG A CA 1
ATOM 677 C C . ARG A 1 87 ? -13.367 15.586 11.625 1 51.62 87 ARG A C 1
ATOM 679 O O . ARG A 1 87 ? -14.336 15.438 12.375 1 51.62 87 ARG A O 1
ATOM 686 N N . SER A 1 88 ? -12.883 14.711 10.844 1 48.94 88 SER A N 1
ATOM 687 C CA . SER A 1 88 ? -13.555 13.422 10.758 1 48.94 88 SER A CA 1
ATOM 688 C C . SER A 1 88 ? -13.383 12.625 12.047 1 48.94 88 SER A C 1
ATOM 690 O O . SER A 1 88 ? -14.305 11.922 12.477 1 48.94 88 SER A O 1
ATOM 692 N N . TYR A 1 89 ? -12.211 12.664 12.57 1 49.78 89 TYR A N 1
ATOM 693 C CA . TYR A 1 89 ? -11.977 12.039 13.867 1 49.78 89 TYR A CA 1
ATOM 694 C C . TYR A 1 89 ? -12.844 12.672 14.945 1 49.78 89 TYR A C 1
ATOM 696 O O . TYR A 1 89 ? -13.312 11.984 15.852 1 49.78 89 TYR A O 1
ATOM 704 N N . GLU A 1 90 ? -12.844 13.883 14.828 1 50 90 GLU A N 1
ATOM 705 C CA . GLU A 1 90 ? -13.656 14.594 15.812 1 50 90 GLU A CA 1
ATOM 706 C C . GLU A 1 90 ? -15.125 14.203 15.703 1 50 90 GLU A C 1
ATOM 708 O O . GLU A 1 90 ? -15.812 14.07 16.719 1 50 90 GLU A O 1
ATOM 713 N N . LEU A 1 91 ? -15.469 14.016 14.492 1 46.59 91 LEU A N 1
ATOM 714 C CA . LEU A 1 91 ? -16.875 13.68 14.297 1 46.59 91 LEU A CA 1
ATOM 715 C C . LEU A 1 91 ? -17.156 12.242 14.727 1 46.59 91 LEU A C 1
ATOM 717 O O . LEU A 1 91 ? -18.219 11.945 15.266 1 46.59 91 LEU A O 1
ATOM 721 N N . ALA A 1 92 ? -16.234 11.398 14.5 1 46.38 92 ALA A N 1
ATOM 722 C CA . ALA A 1 92 ? -16.375 10.016 14.961 1 46.38 92 ALA A CA 1
ATOM 723 C C . ALA A 1 92 ? -16.406 9.953 16.484 1 46.38 92 ALA A C 1
ATOM 725 O O . ALA A 1 92 ? -17.172 9.18 17.062 1 46.38 92 ALA A O 1
ATOM 726 N N . ASP A 1 93 ? -15.469 10.586 16.984 1 48.44 93 ASP A N 1
ATOM 727 C CA . ASP A 1 93 ? -15.484 10.688 18.438 1 48.44 93 ASP A CA 1
ATOM 728 C C . ASP A 1 93 ? -16.797 11.281 18.938 1 48.44 93 ASP A C 1
ATOM 730 O O . ASP A 1 93 ? -17.344 10.852 19.953 1 48.44 93 ASP A O 1
ATOM 734 N N . SER A 1 94 ? -17.203 12.125 18.125 1 48.38 94 SER A N 1
ATOM 735 C CA . SER A 1 94 ? -18.438 12.781 18.547 1 48.38 94 SER A CA 1
ATOM 736 C C . SER A 1 94 ? -19.641 11.859 18.391 1 48.38 94 SER A C 1
ATOM 738 O O . SER A 1 94 ? -20.562 11.906 19.203 1 48.38 94 SER A O 1
ATOM 740 N N . ASP A 1 95 ? -19.672 11.133 17.422 1 47.41 95 ASP A N 1
ATOM 741 C CA . ASP A 1 95 ? -20.797 10.219 17.25 1 47.41 95 ASP A CA 1
ATOM 742 C C . ASP A 1 95 ? -20.781 9.133 18.328 1 47.41 95 ASP A C 1
ATOM 744 O O . ASP A 1 95 ? -21.828 8.688 18.797 1 47.41 95 ASP A O 1
ATOM 748 N N . LEU A 1 96 ? -19.594 8.695 18.703 1 43.78 96 LEU A N 1
ATOM 749 C CA . LEU A 1 96 ? -19.516 7.762 19.812 1 43.78 96 LEU A CA 1
ATOM 750 C C . LEU A 1 96 ? -19.969 8.422 21.109 1 43.78 96 LEU A C 1
ATOM 752 O O . LEU A 1 96 ? -20.5 7.758 22 1 43.78 96 LEU A O 1
ATOM 756 N N . GLU A 1 97 ? -19.641 9.633 21.188 1 45.94 97 GLU A N 1
ATOM 757 C CA . GLU A 1 97 ? -20.109 10.32 22.391 1 45.94 97 GLU A CA 1
ATOM 758 C C . GLU A 1 97 ? -21.625 10.516 22.359 1 45.94 97 GLU A C 1
ATOM 760 O O . GLU A 1 97 ? -22.281 10.516 23.406 1 45.94 97 GLU A O 1
ATOM 765 N N . ALA A 1 98 ? -22.188 10.664 21.266 1 48.91 98 ALA A N 1
ATOM 766 C CA . ALA A 1 98 ? -23.625 10.914 21.25 1 48.91 98 ALA A CA 1
ATOM 767 C C . ALA A 1 98 ? -24.406 9.641 21.547 1 48.91 98 ALA A C 1
ATOM 769 O O . ALA A 1 98 ? -25.547 9.695 22 1 48.91 98 ALA A O 1
ATOM 770 N N . ASN A 1 99 ? -23.859 8.531 21.047 1 43.91 99 ASN A N 1
ATOM 771 C CA . ASN A 1 99 ? -24.641 7.336 21.328 1 43.91 99 ASN A CA 1
ATOM 772 C C . ASN A 1 99 ? -24.422 6.863 22.766 1 43.91 99 ASN A C 1
ATOM 774 O O . ASN A 1 99 ? -24.828 5.762 23.125 1 43.91 99 ASN A O 1
ATOM 778 N N . GLN A 1 100 ? -23.641 7.598 23.438 1 33.94 100 GLN A N 1
ATOM 779 C CA . GLN A 1 100 ? -23.797 7.289 24.859 1 33.94 100 GLN A CA 1
ATOM 780 C C . GLN A 1 100 ? -24.953 8.078 25.469 1 33.94 100 GLN A C 1
ATOM 782 O O . GLN A 1 100 ? -25.188 9.234 25.094 1 33.94 100 GLN A O 1
ATOM 787 N N . MET B 1 1 ? -23.156 21.141 -2.75 1 26.59 1 MET B N 1
ATOM 788 C CA . MET B 1 1 ? -21.734 21.312 -2.453 1 26.59 1 MET B CA 1
ATOM 789 C C . MET B 1 1 ? -21.203 20.109 -1.681 1 26.59 1 MET B C 1
ATOM 791 O O . MET B 1 1 ? -21.578 19.875 -0.532 1 26.59 1 MET B O 1
ATOM 795 N N . GLU B 1 2 ? -21.5 18.906 -2.178 1 34.56 2 GLU B N 1
ATOM 796 C CA . GLU B 1 2 ? -21.047 17.672 -1.549 1 34.56 2 GLU B CA 1
ATOM 797 C C . GLU B 1 2 ? -19.625 17.812 -1.009 1 34.56 2 GLU B C 1
ATOM 799 O O . GLU B 1 2 ? -18.734 18.266 -1.72 1 34.56 2 GLU B O 1
ATOM 804 N N . THR B 1 3 ? -19.516 18.484 0.065 1 35.72 3 THR B N 1
ATOM 805 C CA . THR B 1 3 ? -18.312 18.75 0.844 1 35.72 3 THR B CA 1
ATOM 806 C C . THR B 1 3 ? -17.312 17.609 0.686 1 35.72 3 THR B C 1
ATOM 808 O O . THR B 1 3 ? -17.672 16.438 0.803 1 35.72 3 THR B O 1
ATOM 811 N N . ASP B 1 4 ? -16.578 17.547 -0.419 1 35.66 4 ASP B N 1
ATOM 812 C CA . ASP B 1 4 ? -15.469 16.734 -0.901 1 35.66 4 ASP B CA 1
ATOM 813 C C . ASP B 1 4 ? -14.602 16.25 0.257 1 35.66 4 ASP B C 1
ATOM 815 O O . ASP B 1 4 ? -13.719 16.984 0.725 1 35.66 4 ASP B O 1
ATOM 819 N N . GLU B 1 5 ? -15.164 16.047 1.319 1 40.34 5 GLU B N 1
ATOM 820 C CA . GLU B 1 5 ? -14.727 15.523 2.605 1 40.34 5 GLU B CA 1
ATOM 821 C C . GLU B 1 5 ? -13.695 14.414 2.42 1 40.34 5 GLU B C 1
ATOM 823 O O . GLU B 1 5 ? -13.312 13.742 3.383 1 40.34 5 GLU B O 1
ATOM 828 N N . SER B 1 6 ? -13.438 13.898 1.182 1 44.72 6 SER B N 1
ATOM 829 C CA . SER B 1 6 ? -12.656 12.773 0.669 1 44.72 6 SER B CA 1
ATOM 830 C C . SER B 1 6 ? -11.164 12.992 0.881 1 44.72 6 SER B C 1
ATOM 832 O O . SER B 1 6 ? -10.344 12.141 0.526 1 44.72 6 SER B O 1
ATOM 834 N N . ALA B 1 7 ? -10.758 14.148 1.089 1 46.06 7 ALA B N 1
ATOM 835 C CA . ALA B 1 7 ? -9.375 14.57 0.914 1 46.06 7 ALA B CA 1
ATOM 836 C C . ALA B 1 7 ? -8.445 13.812 1.857 1 46.06 7 ALA B C 1
ATOM 838 O O . ALA B 1 7 ? -7.293 13.531 1.513 1 46.06 7 ALA B O 1
ATOM 839 N N . GLY B 1 8 ? -8.914 13.633 3.232 1 52.44 8 GLY B N 1
ATOM 840 C CA . GLY B 1 8 ? -8.047 13.117 4.277 1 52.44 8 GLY B CA 1
ATOM 841 C C . GLY B 1 8 ? -7.973 11.602 4.305 1 52.44 8 GLY B C 1
ATOM 842 O O . GLY B 1 8 ? -7.285 11.023 5.148 1 52.44 8 GLY B O 1
ATOM 843 N N . ARG B 1 9 ? -8.867 10.977 3.549 1 60.19 9 ARG B N 1
ATOM 844 C CA . ARG B 1 9 ? -8.93 9.539 3.764 1 60.19 9 ARG B CA 1
ATOM 845 C C . ARG B 1 9 ? -8.062 8.797 2.746 1 60.19 9 ARG B C 1
ATOM 847 O O . ARG B 1 9 ? -8.062 9.141 1.562 1 60.19 9 ARG B O 1
ATOM 854 N N . SER B 1 10 ? -7.125 8.172 3.211 1 76.38 10 SER B N 1
ATOM 855 C CA . SER B 1 10 ? -6.324 7.277 2.377 1 76.38 10 SER B CA 1
ATOM 856 C C . SER B 1 10 ? -7.211 6.309 1.597 1 76.38 10 SER B C 1
ATOM 858 O O . SER B 1 10 ? -7.902 5.48 2.188 1 76.38 10 SER B O 1
ATOM 860 N N . PRO B 1 11 ? -7.328 6.605 0.299 1 85.62 11 PRO B N 1
ATOM 861 C CA . PRO B 1 11 ? -8.141 5.688 -0.506 1 85.62 11 PRO B CA 1
ATOM 862 C C . PRO B 1 11 ? -7.777 4.223 -0.276 1 85.62 11 PRO B C 1
ATOM 864 O O . PRO B 1 11 ? -8.648 3.35 -0.346 1 85.62 11 PRO B O 1
ATOM 867 N N . VAL B 1 12 ? -6.535 3.973 0.036 1 89.81 12 VAL B N 1
ATOM 868 C CA . VAL B 1 12 ? -6.117 2.604 0.316 1 89.81 12 VAL B CA 1
ATOM 869 C C . VAL B 1 12 ? -6.828 2.092 1.566 1 89.81 12 VAL B C 1
ATOM 871 O O . VAL B 1 12 ? -7.324 0.961 1.589 1 89.81 12 VAL B O 1
ATOM 874 N N . LYS B 1 13 ? -6.855 2.975 2.512 1 87.44 13 LYS B N 1
ATOM 875 C CA . LYS B 1 13 ? -7.551 2.58 3.736 1 87.44 13 LYS B CA 1
ATOM 876 C C . LYS B 1 13 ? -9.023 2.281 3.463 1 87.44 13 LYS B C 1
ATOM 878 O O . LYS B 1 13 ? -9.57 1.307 3.98 1 87.44 13 LYS B O 1
ATOM 883 N N . ASP B 1 14 ? -9.633 3.057 2.678 1 89.56 14 ASP B N 1
ATOM 884 C CA . ASP B 1 14 ? -11.047 2.891 2.359 1 89.56 14 ASP B CA 1
ATOM 885 C C . ASP B 1 14 ? -11.297 1.55 1.673 1 89.56 14 ASP B C 1
ATOM 887 O O . ASP B 1 14 ? -12.258 0.849 2.006 1 89.56 14 ASP B O 1
ATOM 891 N N . VAL B 1 15 ? -10.477 1.223 0.778 1 94.81 15 VAL B N 1
ATOM 892 C CA . VAL B 1 15 ? -10.602 -0.026 0.034 1 94.81 15 VAL B CA 1
ATOM 893 C C . VAL B 1 15 ? -10.469 -1.211 0.988 1 94.81 15 VAL B C 1
ATOM 895 O O . VAL B 1 15 ? -11.281 -2.137 0.955 1 94.81 15 VAL B O 1
ATOM 898 N N . LEU B 1 16 ? -9.484 -1.168 1.884 1 95.5 16 LEU B N 1
ATOM 899 C CA . LEU B 1 16 ? -9.227 -2.281 2.791 1 95.5 16 LEU B CA 1
ATOM 900 C C . LEU B 1 16 ? -10.328 -2.393 3.838 1 95.5 16 LEU B C 1
ATOM 902 O O . LEU B 1 16 ? -10.758 -3.498 4.18 1 95.5 16 LEU B O 1
ATOM 906 N N . GLU B 1 17 ? -10.742 -1.273 4.309 1 93.81 17 GLU B N 1
ATOM 907 C CA . GLU B 1 17 ? -11.844 -1.275 5.266 1 93.81 17 GLU B CA 1
ATOM 908 C C . GLU B 1 17 ? -13.117 -1.86 4.648 1 93.81 17 GLU B C 1
ATOM 910 O O . GLU B 1 17 ? -13.805 -2.658 5.281 1 93.81 17 GLU B O 1
ATOM 915 N N . ARG B 1 18 ? -13.375 -1.402 3.404 1 96.31 18 ARG B N 1
ATOM 916 C CA . ARG B 1 18 ? -14.555 -1.93 2.729 1 96.31 18 ARG B CA 1
ATOM 917 C C . ARG B 1 18 ? -14.43 -3.434 2.506 1 96.31 18 ARG B C 1
ATOM 919 O O . ARG B 1 18 ? -15.422 -4.16 2.598 1 96.31 18 ARG B O 1
ATOM 926 N N . SER B 1 19 ? -13.25 -3.939 2.229 1 96.75 19 SER B N 1
ATOM 927 C CA . SER B 1 19 ? -13.031 -5.363 1.987 1 96.75 19 SER B CA 1
ATOM 928 C C . SER B 1 19 ? -13.32 -6.184 3.238 1 96.75 19 SER B C 1
ATOM 930 O O . SER B 1 19 ? -13.648 -7.371 3.148 1 96.75 19 SER B O 1
ATOM 932 N N . ILE B 1 20 ? -13.125 -5.527 4.422 1 94.81 20 ILE B N 1
ATOM 933 C CA . ILE B 1 20 ? -13.398 -6.199 5.688 1 94.81 20 ILE B CA 1
ATOM 934 C C . ILE B 1 20 ? -14.906 -6.266 5.922 1 94.81 20 ILE B C 1
ATOM 936 O O . ILE B 1 20 ? -15.422 -7.277 6.398 1 94.81 20 ILE B O 1
ATOM 940 N N . ASN B 1 21 ? -15.648 -5.23 5.496 1 95.62 21 ASN B N 1
ATOM 941 C CA . ASN B 1 21 ? -17.031 -5.043 5.926 1 95.62 21 ASN B CA 1
ATOM 942 C C . ASN B 1 21 ? -18.016 -5.465 4.844 1 95.62 21 ASN B C 1
ATOM 944 O O . ASN B 1 21 ? -19.203 -5.637 5.113 1 95.62 21 ASN B O 1
ATOM 948 N N . ASP B 1 22 ? -17.578 -5.602 3.637 1 97.25 22 ASP B N 1
ATOM 949 C CA . ASP B 1 22 ? -18.438 -5.883 2.488 1 97.25 22 ASP B CA 1
ATOM 950 C C . ASP B 1 22 ? -17.922 -7.094 1.71 1 97.25 22 ASP B C 1
ATOM 952 O O . ASP B 1 22 ? -17.047 -6.965 0.861 1 97.25 22 ASP B O 1
ATOM 956 N N . ASP B 1 23 ? -18.625 -8.281 1.929 1 96.5 23 ASP B N 1
ATOM 957 C CA . ASP B 1 23 ? -18.203 -9.539 1.323 1 96.5 23 ASP B CA 1
ATOM 958 C C . ASP B 1 23 ? -18.297 -9.477 -0.2 1 96.5 23 ASP B C 1
ATOM 960 O O . ASP B 1 23 ? -17.484 -10.07 -0.902 1 96.5 23 ASP B O 1
ATOM 964 N N . THR B 1 24 ? -19.297 -8.797 -0.667 1 97.75 24 THR B N 1
ATOM 965 C CA . THR B 1 24 ? -19.453 -8.672 -2.111 1 97.75 24 THR B CA 1
ATOM 966 C C . THR B 1 24 ? -18.297 -7.902 -2.721 1 97.75 24 THR B C 1
ATOM 968 O O . THR B 1 24 ? -17.734 -8.312 -3.74 1 97.75 24 THR B O 1
ATOM 971 N N . PHE B 1 25 ? -17.938 -6.828 -2.07 1 97.94 25 PHE B N 1
ATOM 972 C CA . PHE B 1 25 ? -16.797 -6.047 -2.545 1 97.94 25 PHE B CA 1
ATOM 973 C C . PHE B 1 25 ? -15.5 -6.84 -2.422 1 97.94 25 PHE B C 1
ATOM 975 O O . PHE B 1 25 ? -14.656 -6.797 -3.316 1 97.94 25 PHE B O 1
ATOM 982 N N . ARG B 1 26 ? -15.367 -7.539 -1.306 1 97.19 26 ARG B N 1
ATOM 983 C CA . ARG B 1 26 ? -14.18 -8.359 -1.083 1 97.19 26 ARG B CA 1
ATOM 984 C C . ARG B 1 26 ? -13.977 -9.352 -2.221 1 97.19 26 ARG B C 1
ATOM 986 O O . ARG B 1 26 ? -12.875 -9.484 -2.75 1 97.19 26 ARG B O 1
ATOM 993 N N . ARG B 1 27 ? -15.078 -10.055 -2.668 1 97.81 27 ARG B N 1
ATOM 994 C CA . ARG B 1 27 ? -15.023 -11.008 -3.77 1 97.81 27 ARG B CA 1
ATOM 995 C C . ARG B 1 27 ? -14.695 -10.312 -5.082 1 97.81 27 ARG B C 1
ATOM 997 O O . ARG B 1 27 ? -13.922 -10.836 -5.895 1 97.81 27 ARG B O 1
ATOM 1004 N N . GLN B 1 28 ? -15.188 -9.094 -5.277 1 97.62 28 GLN B N 1
ATOM 1005 C CA . GLN B 1 28 ? -14.891 -8.328 -6.48 1 97.62 28 GLN B CA 1
ATOM 1006 C C . GLN B 1 28 ? -13.414 -7.934 -6.523 1 97.62 28 GLN B C 1
ATOM 1008 O O . GLN B 1 28 ? -12.781 -7.984 -7.582 1 97.62 28 GLN B O 1
ATOM 1013 N N . LEU B 1 29 ? -12.93 -7.523 -5.324 1 97.5 29 LEU B N 1
ATOM 1014 C CA . LEU B 1 29 ? -11.531 -7.117 -5.238 1 97.5 29 LEU B CA 1
ATOM 1015 C C . LEU B 1 29 ? -10.602 -8.266 -5.609 1 97.5 29 LEU B C 1
ATOM 1017 O O . LEU B 1 29 ? -9.555 -8.055 -6.227 1 97.5 29 LEU B O 1
ATOM 1021 N N . LEU B 1 30 ? -11 -9.547 -5.32 1 97.12 30 LEU B N 1
ATOM 1022 C CA . LEU B 1 30 ? -10.203 -10.734 -5.602 1 97.12 30 LEU B CA 1
ATOM 1023 C C . LEU B 1 30 ? -10.375 -11.18 -7.055 1 97.12 30 LEU B C 1
ATOM 1025 O O . LEU B 1 30 ? -9.406 -11.555 -7.715 1 97.12 30 LEU B O 1
ATOM 1029 N N . ASP B 1 31 ? -11.602 -11.023 -7.57 1 97.12 31 ASP B N 1
ATOM 1030 C CA . ASP B 1 31 ? -11.93 -11.586 -8.875 1 97.12 31 ASP B CA 1
ATOM 1031 C C . ASP B 1 31 ? -11.656 -10.578 -9.992 1 97.12 31 ASP B C 1
ATOM 1033 O O . ASP B 1 31 ? -11.312 -10.969 -11.109 1 97.12 31 ASP B O 1
ATOM 1037 N N . ASP B 1 32 ? -11.938 -9.344 -9.688 1 97.12 32 ASP B N 1
ATOM 1038 C CA . ASP B 1 32 ? -11.781 -8.273 -10.664 1 97.12 32 ASP B CA 1
ATOM 1039 C C . ASP B 1 32 ? -11.359 -6.973 -9.984 1 97.12 32 ASP B C 1
ATOM 1041 O O . ASP B 1 32 ? -12.141 -6.023 -9.906 1 97.12 32 ASP B O 1
ATOM 1045 N N . PRO B 1 33 ? -10.078 -6.941 -9.578 1 96.44 33 PRO B N 1
ATOM 1046 C CA . PRO B 1 33 ? -9.609 -5.77 -8.836 1 96.44 33 PRO B CA 1
ATOM 1047 C C . PRO B 1 33 ? -9.719 -4.477 -9.641 1 96.44 33 PRO B C 1
ATOM 1049 O O . PRO B 1 33 ? -9.969 -3.412 -9.07 1 96.44 33 PRO B O 1
ATOM 1052 N N . ASP B 1 34 ? -9.586 -4.547 -11.008 1 94.94 34 ASP B N 1
ATOM 1053 C CA . ASP B 1 34 ? -9.664 -3.338 -11.82 1 94.94 34 ASP B CA 1
ATOM 1054 C C . ASP B 1 34 ? -11.031 -2.678 -11.695 1 94.94 34 ASP B C 1
ATOM 1056 O O . ASP B 1 34 ? -11.125 -1.464 -11.5 1 94.94 34 ASP B O 1
ATOM 1060 N N . SER B 1 35 ? -12.039 -3.436 -11.719 1 96.19 35 SER B N 1
ATOM 1061 C CA . SE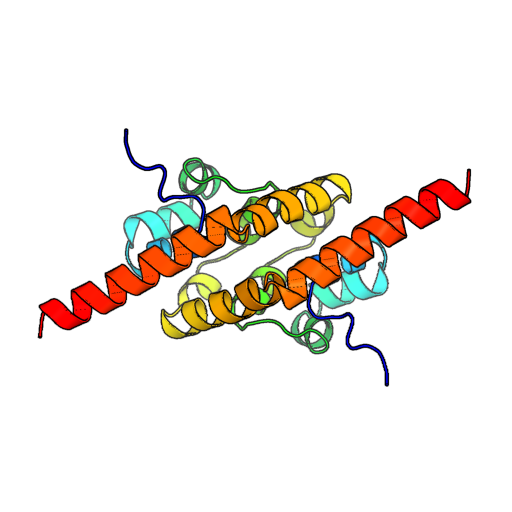R B 1 35 ? -13.398 -2.914 -11.555 1 96.19 35 SER B CA 1
ATOM 1062 C C . SER B 1 35 ? -13.633 -2.441 -10.125 1 96.19 35 SER B C 1
ATOM 1064 O O . SER B 1 35 ? -14.25 -1.396 -9.906 1 96.19 35 SER B O 1
ATOM 1066 N N . ALA B 1 36 ? -13.18 -3.166 -9.148 1 97.31 36 ALA B N 1
ATOM 1067 C CA . ALA B 1 36 ? -13.375 -2.84 -7.738 1 97.31 36 ALA B CA 1
ATOM 1068 C C . ALA B 1 36 ? -12.719 -1.509 -7.383 1 97.31 36 ALA B C 1
ATOM 1070 O O . ALA B 1 36 ? -13.25 -0.744 -6.574 1 97.31 36 ALA B O 1
ATOM 1071 N N . LEU B 1 37 ? -11.57 -1.217 -8.07 1 96.94 37 LEU B N 1
ATOM 1072 C CA . LEU B 1 37 ? -10.75 -0.083 -7.66 1 96.94 37 LEU B CA 1
ATOM 1073 C C . LEU B 1 37 ? -11.055 1.147 -8.508 1 96.94 37 LEU B C 1
ATOM 1075 O O . LEU B 1 37 ? -10.578 2.246 -8.211 1 96.94 37 LEU B O 1
ATOM 1079 N N . SER B 1 38 ? -11.875 1.04 -9.594 1 94.5 38 SER B N 1
ATOM 1080 C CA . SER B 1 38 ? -12.148 2.096 -10.562 1 94.5 38 SER B CA 1
ATOM 1081 C C . SER B 1 38 ? -12.797 3.303 -9.898 1 94.5 38 SER B C 1
ATOM 1083 O O . SER B 1 38 ? -12.617 4.438 -10.344 1 94.5 38 SER B O 1
ATOM 1085 N N . GLY B 1 39 ? -13.305 3.211 -8.75 1 90.69 39 GLY B N 1
ATOM 1086 C CA . GLY B 1 39 ? -14 4.305 -8.094 1 90.69 39 GLY B CA 1
ATOM 1087 C C . GLY B 1 39 ? -13.156 5.008 -7.047 1 90.69 39 GLY B C 1
ATOM 1088 O O . GLY B 1 39 ? -13.617 5.957 -6.41 1 90.69 39 GLY B O 1
ATOM 1089 N N . TYR B 1 40 ? -11.922 4.637 -6.945 1 90.69 40 TYR B N 1
ATOM 1090 C CA . TYR B 1 40 ? -11.047 5.211 -5.938 1 90.69 40 TYR B CA 1
ATOM 1091 C C . TYR B 1 40 ? -9.906 5.992 -6.586 1 90.69 40 TYR B C 1
ATOM 1093 O O . TYR B 1 40 ? -9.453 5.645 -7.676 1 90.69 40 TYR B O 1
ATOM 1101 N N . GLU B 1 41 ? -9.539 7.141 -6.004 1 85.69 41 GLU B N 1
ATOM 1102 C CA . GLU B 1 41 ? -8.383 7.906 -6.473 1 85.69 41 GLU B CA 1
ATOM 1103 C C . GLU B 1 41 ? -7.074 7.281 -6 1 85.69 41 GLU B C 1
ATOM 1105 O O . GLU B 1 41 ? -6.504 7.715 -5 1 85.69 41 GLU B O 1
ATOM 1110 N N . LEU B 1 42 ? -6.605 6.309 -6.82 1 90.94 42 LEU B N 1
ATOM 1111 C CA . LEU B 1 42 ? -5.395 5.562 -6.492 1 90.94 42 LEU B CA 1
ATOM 1112 C C . LEU B 1 42 ? -4.312 5.801 -7.539 1 90.94 42 LEU B C 1
ATOM 1114 O O . LEU B 1 42 ? -4.609 5.969 -8.727 1 90.94 42 LEU B O 1
ATOM 1118 N N . SER B 1 43 ? -3.154 5.906 -7.035 1 89.06 43 SER B N 1
ATOM 1119 C CA . SER B 1 43 ? -2.039 5.898 -7.977 1 89.06 43 SER B CA 1
ATOM 1120 C C . SER B 1 43 ? -1.852 4.516 -8.594 1 89.06 43 SER B C 1
ATOM 1122 O O . SER B 1 43 ? -2.396 3.527 -8.102 1 89.06 43 SER B O 1
ATOM 1124 N N . GLU B 1 44 ? -1.072 4.422 -9.688 1 91.75 44 GLU B N 1
ATOM 1125 C CA . GLU B 1 44 ? -0.782 3.143 -10.328 1 91.75 44 GLU B CA 1
ATOM 1126 C C . GLU B 1 44 ? -0.132 2.172 -9.344 1 91.75 44 GLU B C 1
ATOM 1128 O O . GLU B 1 44 ? -0.43 0.975 -9.359 1 91.75 44 GLU B O 1
ATOM 1133 N N . VAL B 1 45 ? 0.73 2.674 -8.547 1 93.31 45 VAL B N 1
ATOM 1134 C CA . VAL B 1 45 ? 1.447 1.835 -7.594 1 93.31 45 VAL B CA 1
ATOM 1135 C C . VAL B 1 45 ? 0.48 1.316 -6.531 1 93.31 45 VAL B C 1
ATOM 1137 O O . VAL B 1 45 ? 0.528 0.142 -6.16 1 93.31 45 VAL B O 1
ATOM 1140 N N . GLN B 1 46 ? -0.372 2.193 -6.051 1 92.69 46 GLN B N 1
ATOM 1141 C CA . GLN B 1 46 ? -1.358 1.76 -5.066 1 92.69 46 GLN B CA 1
ATOM 1142 C C . GLN B 1 46 ? -2.283 0.693 -5.648 1 92.69 46 GLN B C 1
ATOM 1144 O O . GLN B 1 46 ? -2.615 -0.283 -4.973 1 92.69 46 GLN B O 1
ATOM 1149 N N . VAL B 1 47 ? -2.699 0.844 -6.914 1 94.5 47 VAL B N 1
ATOM 1150 C CA . VAL B 1 47 ? -3.514 -0.156 -7.598 1 94.5 47 VAL B CA 1
ATOM 1151 C C . VAL B 1 47 ? -2.754 -1.479 -7.672 1 94.5 47 VAL B C 1
ATOM 1153 O O . VAL B 1 47 ? -3.311 -2.539 -7.379 1 94.5 47 VAL B O 1
ATOM 1156 N N . MET B 1 48 ? -1.528 -1.381 -8.023 1 94.5 48 MET B N 1
ATOM 1157 C CA . MET B 1 48 ? -0.686 -2.57 -8.117 1 94.5 48 MET B CA 1
ATOM 1158 C C . MET B 1 48 ? -0.61 -3.291 -6.773 1 94.5 48 MET B C 1
ATOM 1160 O O . MET B 1 48 ? -0.753 -4.516 -6.711 1 94.5 48 MET B O 1
ATOM 1164 N N . LEU B 1 49 ? -0.403 -2.553 -5.641 1 94.81 49 LEU B N 1
ATOM 1165 C CA . LEU B 1 49 ? -0.318 -3.137 -4.309 1 94.81 49 LEU B CA 1
ATOM 1166 C C . LEU B 1 49 ? -1.618 -3.844 -3.939 1 94.81 49 LEU B C 1
ATOM 1168 O O . LEU B 1 49 ? -1.596 -4.969 -3.436 1 94.81 49 LEU B O 1
ATOM 1172 N N . LEU B 1 50 ? -2.738 -3.229 -4.234 1 95.69 50 LEU B N 1
ATOM 1173 C CA . LEU B 1 50 ? -4.039 -3.775 -3.869 1 95.69 50 LEU B CA 1
ATOM 1174 C C . LEU B 1 50 ? -4.398 -4.965 -4.758 1 95.69 50 LEU B C 1
ATOM 1176 O O . LEU B 1 50 ? -5.02 -5.922 -4.293 1 95.69 50 LEU B O 1
ATOM 1180 N N . ARG B 1 51 ? -4.012 -4.871 -6.023 1 95.5 51 ARG B N 1
ATOM 1181 C CA . ARG B 1 51 ? -4.273 -5.941 -6.984 1 95.5 51 ARG B CA 1
ATOM 1182 C C . ARG B 1 51 ? -3.516 -7.211 -6.613 1 95.5 51 ARG B C 1
ATOM 1184 O O . ARG B 1 51 ? -3.965 -8.32 -6.914 1 95.5 51 ARG B O 1
ATOM 1191 N N . SER B 1 52 ? -2.42 -7.07 -5.988 1 94.19 52 SER B N 1
ATOM 1192 C CA . SER B 1 52 ? -1.55 -8.203 -5.688 1 94.19 52 SER B CA 1
ATOM 1193 C C . SER B 1 52 ? -2.039 -8.969 -4.465 1 94.19 52 SER B C 1
ATOM 1195 O O . SER B 1 52 ? -1.557 -10.062 -4.176 1 94.19 52 SER B O 1
ATOM 1197 N N . LEU B 1 53 ? -3.006 -8.438 -3.77 1 95.25 53 LEU B N 1
ATOM 1198 C CA . LEU B 1 53 ? -3.543 -9.102 -2.59 1 95.25 53 LEU B CA 1
ATOM 1199 C C . LEU B 1 53 ? -4.332 -10.344 -2.982 1 95.25 53 LEU B C 1
ATOM 1201 O O . LEU B 1 53 ? -5.055 -10.336 -3.984 1 95.25 53 LEU B O 1
ATOM 1205 N N . ASP B 1 54 ? -4.172 -11.398 -2.234 1 94.56 54 ASP B N 1
ATOM 1206 C CA . ASP B 1 54 ? -4.977 -12.602 -2.439 1 94.56 54 ASP B CA 1
ATOM 1207 C C . ASP B 1 54 ? -5.883 -12.867 -1.238 1 94.56 54 ASP B C 1
ATOM 1209 O O . ASP B 1 54 ? -5.941 -12.062 -0.308 1 94.56 54 ASP B O 1
ATOM 1213 N N . GLU B 1 55 ? -6.602 -14.016 -1.34 1 95.69 55 GLU B N 1
ATOM 1214 C CA . GLU B 1 55 ? -7.582 -14.328 -0.306 1 95.69 55 GLU B CA 1
ATOM 1215 C C . GLU B 1 55 ? -6.922 -14.461 1.062 1 95.69 55 GLU B C 1
ATOM 1217 O O . GLU B 1 55 ? -7.453 -13.977 2.064 1 95.69 55 GLU B O 1
ATOM 1222 N N . SER B 1 56 ? -5.754 -15.031 1.122 1 96 56 SER B N 1
ATOM 1223 C CA . SER B 1 56 ? -5.043 -15.219 2.383 1 96 56 SER B CA 1
ATOM 1224 C C . SER B 1 56 ? -4.633 -13.883 2.99 1 96 56 SER B C 1
ATOM 1226 O O . SER B 1 56 ? -4.652 -13.711 4.211 1 96 56 SER B O 1
ATOM 1228 N N . ASP B 1 57 ? -4.297 -12.961 2.184 1 95.19 57 ASP B N 1
ATOM 1229 C CA . ASP B 1 57 ? -3.922 -11.633 2.65 1 95.19 57 ASP B CA 1
ATOM 1230 C C . ASP B 1 57 ? -5.125 -10.891 3.234 1 95.19 57 ASP B C 1
ATOM 1232 O O . ASP B 1 57 ? -5.043 -10.328 4.328 1 95.19 57 ASP B O 1
ATOM 1236 N N . LEU B 1 58 ? -6.238 -10.93 2.5 1 96.25 58 LEU B N 1
ATOM 1237 C CA . LEU B 1 58 ? -7.438 -10.227 2.947 1 96.25 58 LEU B CA 1
ATOM 1238 C C . LEU B 1 58 ? -7.957 -10.82 4.254 1 96.25 58 LEU B C 1
ATOM 1240 O O . LEU B 1 58 ? -8.523 -10.102 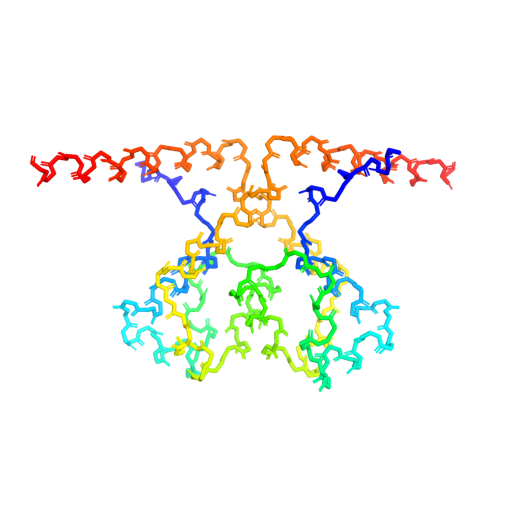5.086 1 96.25 58 LEU B O 1
ATOM 1244 N N . ASP B 1 59 ? -7.656 -12.102 4.5 1 95.94 59 ASP B N 1
ATOM 1245 C CA . ASP B 1 59 ? -8.078 -12.766 5.73 1 95.94 59 ASP B CA 1
ATOM 1246 C C . ASP B 1 59 ? -7.316 -12.219 6.938 1 95.94 59 ASP B C 1
ATOM 1248 O O . ASP B 1 59 ? -7.781 -12.336 8.07 1 95.94 59 ASP B O 1
ATOM 1252 N N . LYS B 1 60 ? -6.207 -11.633 6.715 1 94.75 60 LYS B N 1
ATOM 1253 C CA . LYS B 1 60 ? -5.363 -11.148 7.801 1 94.75 60 LYS B CA 1
ATOM 1254 C C . LYS B 1 60 ? -5.75 -9.727 8.203 1 94.75 60 LYS B C 1
ATOM 1256 O O . LYS B 1 60 ? -5.309 -9.227 9.234 1 94.75 60 LYS B O 1
ATOM 1261 N N . LEU B 1 61 ? -6.578 -9.148 7.367 1 95.5 61 LEU B N 1
ATOM 1262 C CA . LEU B 1 61 ? -6.969 -7.77 7.656 1 95.5 61 LEU B CA 1
ATOM 1263 C C . LEU B 1 61 ? -7.945 -7.715 8.828 1 95.5 61 LEU B C 1
ATOM 1265 O O . LEU B 1 61 ? -8.891 -8.508 8.891 1 95.5 61 LEU B O 1
ATOM 1269 N N . THR B 1 62 ? -7.637 -6.848 9.781 1 93.81 62 THR B N 1
ATOM 1270 C CA . THR B 1 62 ? -8.516 -6.543 10.906 1 93.81 62 THR B CA 1
ATOM 1271 C C . THR B 1 62 ? -8.617 -5.035 11.117 1 93.81 62 THR B C 1
ATOM 1273 O O . THR B 1 62 ? -7.727 -4.285 10.719 1 93.81 62 THR B O 1
ATOM 1276 N N . PRO B 1 63 ? -9.719 -4.621 11.664 1 90.75 63 PRO B N 1
ATOM 1277 C CA . PRO B 1 63 ? -9.812 -3.193 11.977 1 90.75 63 PRO B CA 1
ATOM 1278 C C . PRO B 1 63 ? -8.633 -2.695 12.812 1 90.75 63 PRO B C 1
ATOM 1280 O O . PR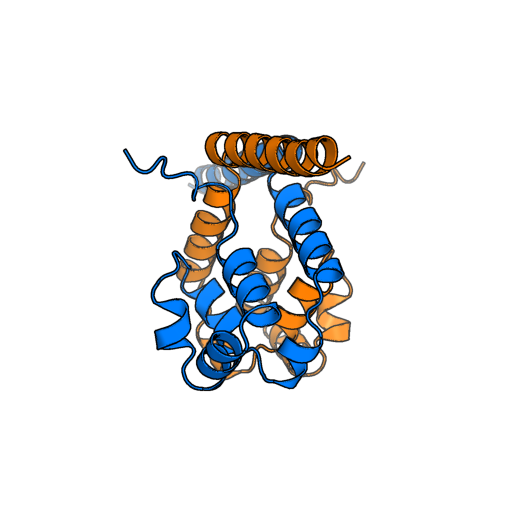O B 1 63 ? -8.164 -1.572 12.609 1 90.75 63 PRO B O 1
ATOM 1283 N N . ALA B 1 64 ? -8.141 -3.58 13.625 1 91.56 64 ALA B N 1
ATOM 1284 C CA . ALA B 1 64 ? -7.035 -3.203 14.5 1 91.56 64 ALA B CA 1
ATOM 1285 C C . ALA B 1 64 ? -5.762 -2.947 13.695 1 91.56 64 ALA B C 1
ATOM 1287 O O . ALA B 1 64 ? -5.078 -1.941 13.906 1 91.56 64 ALA B O 1
ATOM 1288 N N . ASN B 1 65 ? -5.496 -3.797 12.797 1 91.19 65 ASN B N 1
ATOM 1289 C CA . ASN B 1 65 ? -4.262 -3.59 12.047 1 91.19 65 ASN B CA 1
ATOM 1290 C C . ASN B 1 65 ? -4.422 -2.492 11 1 91.19 65 ASN B C 1
ATOM 1292 O O . ASN B 1 65 ? -3.443 -1.839 10.625 1 91.19 65 ASN B O 1
ATOM 1296 N N . LEU B 1 66 ? -5.586 -2.281 10.547 1 89.75 66 LEU B N 1
ATOM 1297 C CA . LEU B 1 66 ? -5.82 -1.161 9.641 1 89.75 66 LEU B CA 1
ATOM 1298 C C . LEU B 1 66 ? -5.59 0.169 10.352 1 89.75 66 LEU B C 1
ATOM 1300 O O . LEU B 1 66 ? -5.031 1.1 9.766 1 89.75 66 LEU B O 1
ATOM 1304 N N . ASP B 1 67 ? -6.027 0.204 11.625 1 86.5 67 ASP B N 1
ATOM 1305 C CA . ASP B 1 67 ? -5.801 1.411 12.406 1 86.5 67 ASP B CA 1
ATOM 1306 C C . ASP B 1 67 ? -4.305 1.679 12.586 1 86.5 67 ASP B C 1
ATOM 1308 O O . ASP B 1 67 ? -3.865 2.828 12.516 1 86.5 67 ASP B O 1
ATOM 1312 N N . GLU B 1 68 ? -3.631 0.624 12.836 1 86.25 68 GLU B N 1
ATOM 1313 C CA . GLU B 1 68 ? -2.184 0.764 12.953 1 86.25 68 GLU B CA 1
ATOM 1314 C C . GLU B 1 68 ? -1.573 1.289 11.656 1 86.25 68 GLU B C 1
ATOM 1316 O O . GLU B 1 68 ? -0.69 2.148 11.688 1 86.25 68 GLU B O 1
ATOM 1321 N N . TYR B 1 69 ? -2.012 0.79 10.578 1 85.56 69 TYR B N 1
ATOM 1322 C CA . TYR B 1 69 ? -1.562 1.229 9.258 1 85.56 69 TYR B CA 1
ATOM 1323 C C . TYR B 1 69 ? -1.743 2.734 9.094 1 85.56 69 TYR B C 1
ATOM 1325 O O . TYR B 1 69 ? -0.833 3.428 8.633 1 85.56 69 TYR B O 1
ATOM 1333 N N . PHE B 1 70 ? -2.736 3.158 9.539 1 78 70 PHE B N 1
ATOM 1334 C CA . PHE B 1 70 ? -3.041 4.574 9.367 1 78 70 PHE B CA 1
ATOM 1335 C C . PHE B 1 70 ? -2.168 5.43 10.281 1 78 70 PHE B C 1
ATOM 1337 O O . PHE B 1 70 ? -1.744 6.52 9.891 1 78 70 PHE B O 1
ATOM 1344 N N . THR B 1 71 ? -1.952 4.871 11.375 1 77.38 71 THR B N 1
ATOM 1345 C CA . THR B 1 71 ? -1.101 5.594 12.312 1 77.38 71 THR B CA 1
ATOM 1346 C C . THR B 1 71 ? 0.316 5.734 11.758 1 77.38 71 THR B C 1
ATOM 1348 O O . THR B 1 71 ? 0.898 6.82 11.797 1 77.38 71 THR B O 1
ATOM 1351 N N . VAL B 1 72 ? 0.75 4.695 11.258 1 76.19 72 VAL B N 1
ATOM 1352 C CA . VAL B 1 72 ? 2.105 4.684 10.719 1 76.19 72 VAL B CA 1
ATOM 1353 C C . VAL B 1 72 ? 2.172 5.57 9.477 1 76.19 72 VAL B C 1
ATOM 1355 O O . VAL B 1 72 ? 3.092 6.379 9.328 1 76.19 72 VAL B O 1
ATOM 1358 N N . ASP B 1 73 ? 1.192 5.484 8.695 1 74.12 73 ASP B N 1
ATOM 1359 C CA . ASP B 1 73 ? 1.149 6.234 7.441 1 74.12 73 ASP B CA 1
ATOM 1360 C C . ASP B 1 73 ? 1.042 7.734 7.703 1 74.12 73 ASP B C 1
ATOM 1362 O O . ASP B 1 73 ? 1.732 8.531 7.066 1 74.12 73 ASP B O 1
ATOM 1366 N N . SER B 1 74 ? 0.236 8.078 8.617 1 70.75 74 SER B N 1
ATOM 1367 C CA . SER B 1 74 ? 0.029 9.484 8.961 1 70.75 74 SER B CA 1
ATOM 1368 C C . SER B 1 74 ? 1.273 10.086 9.609 1 70.75 74 SER B C 1
ATOM 1370 O O . SER B 1 74 ? 1.521 11.289 9.484 1 70.75 74 SER B O 1
ATOM 1372 N N . ALA B 1 75 ? 1.96 9.289 10.305 1 68.12 75 ALA B N 1
ATOM 1373 C CA . ALA B 1 75 ? 3.164 9.758 10.984 1 68.12 75 ALA B CA 1
ATOM 1374 C C . ALA B 1 75 ? 4.211 10.227 9.977 1 68.12 75 ALA B C 1
ATOM 1376 O O . ALA B 1 75 ? 5.059 11.062 10.305 1 68.12 75 ALA B O 1
ATOM 1377 N N . VAL B 1 76 ? 4.113 9.656 8.805 1 65.25 76 VAL B N 1
ATOM 1378 C CA . VAL B 1 76 ? 5.035 10.047 7.742 1 65.25 76 VAL B CA 1
ATOM 1379 C C . VAL B 1 76 ? 4.758 11.492 7.324 1 65.25 76 VAL B C 1
ATOM 1381 O O . VAL B 1 76 ? 5.688 12.234 6.992 1 65.25 76 VAL B O 1
ATOM 1384 N N . TYR B 1 77 ? 3.43 11.867 7.523 1 63.19 77 TYR B N 1
ATOM 1385 C CA . TYR B 1 77 ? 3.041 13.164 6.988 1 63.19 77 TYR B CA 1
ATOM 1386 C C . TYR B 1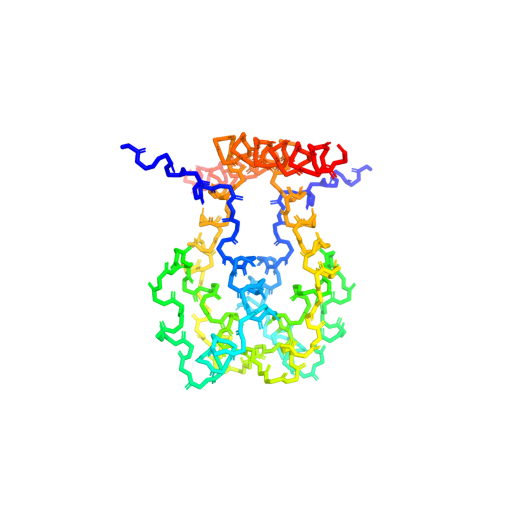 77 ? 2.77 14.156 8.109 1 63.19 77 TYR B C 1
ATOM 1388 O O . TYR B 1 77 ? 1.988 15.094 7.941 1 63.19 77 TYR B O 1
ATOM 1396 N N . THR B 1 78 ? 3.197 13.859 9.188 1 60.06 78 THR B N 1
ATOM 1397 C CA . THR B 1 78 ? 3.123 14.844 10.258 1 60.06 78 THR B CA 1
ATOM 1398 C C . THR B 1 78 ? 3.943 16.078 9.906 1 60.06 78 THR B C 1
ATOM 1400 O O . THR B 1 78 ? 4.805 16.031 9.031 1 60.06 78 THR B O 1
ATOM 1403 N N . PRO B 1 79 ? 3.316 17.234 10.5 1 52.94 79 PRO B N 1
ATOM 1404 C CA . PRO B 1 79 ? 4.047 18.469 10.219 1 52.94 79 PRO B CA 1
ATOM 1405 C C . PRO B 1 79 ? 5.562 18.297 10.312 1 52.94 79 PRO B C 1
ATOM 1407 O O . PRO B 1 79 ? 6.301 18.844 9.484 1 52.94 79 PRO B O 1
ATOM 1410 N N . ASP B 1 80 ? 5.93 17.641 11.344 1 54.41 80 ASP B N 1
ATOM 1411 C CA . ASP B 1 80 ? 7.367 17.406 11.469 1 54.41 80 ASP B CA 1
ATOM 1412 C C . ASP B 1 80 ? 7.891 16.562 10.312 1 54.41 80 ASP B C 1
ATOM 1414 O O . ASP B 1 80 ? 8.984 16.812 9.797 1 54.41 80 ASP B O 1
ATOM 1418 N N . GLY B 1 81 ? 7.07 15.719 9.938 1 55.34 81 GLY B N 1
ATOM 1419 C CA . GLY B 1 81 ? 7.43 14.867 8.812 1 55.34 81 GLY B CA 1
ATOM 1420 C C . GLY B 1 81 ? 7.395 15.594 7.484 1 55.34 81 GLY B C 1
ATOM 1421 O O . GLY B 1 81 ? 8.281 15.414 6.648 1 55.34 81 GLY B O 1
ATOM 1422 N N . LEU B 1 82 ? 6.375 16.406 7.379 1 53.81 82 LEU B N 1
ATOM 1423 C CA . LEU B 1 82 ? 6.238 17.203 6.16 1 53.81 82 LEU B CA 1
ATOM 1424 C C . LEU B 1 82 ? 7.367 18.219 6.043 1 53.81 82 LEU B C 1
ATOM 1426 O O . LEU B 1 82 ? 7.898 18.438 4.953 1 53.81 82 LEU B O 1
ATOM 1430 N N . ALA B 1 83 ? 7.617 18.844 7.145 1 51.72 83 ALA B N 1
ATOM 1431 C CA . ALA B 1 83 ? 8.703 19.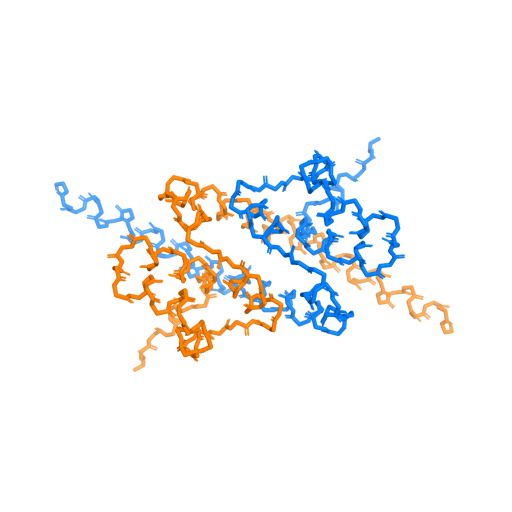812 7.152 1 51.72 83 ALA B CA 1
ATOM 1432 C C . ALA B 1 83 ? 10.016 19.172 6.711 1 51.72 83 ALA B C 1
ATOM 1434 O O . ALA B 1 83 ? 10.789 19.766 5.969 1 51.72 83 ALA B O 1
ATOM 1435 N N . GLU B 1 84 ? 10.109 18.062 7.117 1 52.75 84 GLU B N 1
ATOM 1436 C CA . GLU B 1 84 ? 11.32 17.344 6.738 1 52.75 84 GLU B CA 1
ATOM 1437 C C . GLU B 1 84 ? 11.297 16.969 5.262 1 52.75 84 GLU B C 1
ATOM 1439 O O . GLU B 1 84 ? 12.328 17.016 4.586 1 52.75 84 GLU B O 1
ATOM 1444 N N . LEU B 1 85 ? 10.148 16.688 4.832 1 53.91 85 LEU B N 1
ATOM 1445 C CA . LEU B 1 85 ? 9.945 16.406 3.414 1 53.91 85 LEU B CA 1
ATOM 1446 C C . LEU B 1 85 ? 10.273 17.625 2.564 1 53.91 85 LEU B C 1
ATOM 1448 O O . LEU B 1 85 ? 10.914 17.516 1.518 1 53.91 85 LEU B O 1
ATOM 1452 N N . GLU B 1 86 ? 9.703 18.625 2.977 1 52.62 86 GLU B N 1
ATOM 1453 C CA . GLU B 1 86 ? 9.945 19.891 2.295 1 52.62 86 GLU B CA 1
ATOM 1454 C C . GLU B 1 86 ? 11.445 20.203 2.219 1 52.62 86 GLU B C 1
ATOM 1456 O O . GLU B 1 86 ? 11.938 20.641 1.178 1 52.62 86 GLU B O 1
ATOM 1461 N N . ARG B 1 87 ? 12.055 19.875 3.285 1 52 87 ARG B N 1
ATOM 1462 C CA . ARG B 1 87 ? 13.484 20.156 3.322 1 52 87 ARG B CA 1
ATOM 1463 C C . ARG B 1 87 ? 14.25 19.25 2.375 1 52 87 ARG B C 1
ATOM 1465 O O . ARG B 1 87 ? 15.188 19.672 1.704 1 52 87 ARG B O 1
ATOM 1472 N N . SER B 1 88 ? 13.781 18.047 2.357 1 49.44 88 SER B N 1
ATOM 1473 C CA . SER B 1 88 ? 14.438 17.078 1.485 1 49.44 88 SER B CA 1
ATOM 1474 C C . SER B 1 88 ? 14.211 17.422 0.016 1 49.44 88 SER B C 1
ATOM 1476 O O . SER B 1 88 ? 15.109 17.234 -0.814 1 49.44 88 SER B O 1
ATOM 1478 N N . TYR B 1 89 ? 13.031 17.828 -0.286 1 50.38 89 TYR B N 1
ATOM 1479 C CA . TYR B 1 89 ? 12.742 18.297 -1.639 1 50.38 89 TYR B CA 1
ATOM 1480 C C . TYR B 1 89 ? 13.578 19.516 -1.988 1 50.38 89 TYR B C 1
ATOM 1482 O O . TYR B 1 89 ? 13.984 19.688 -3.141 1 50.38 89 TYR B O 1
ATOM 1490 N N . GLU B 1 90 ? 13.609 20.281 -1.049 1 49.91 90 GLU B N 1
ATOM 1491 C CA . GLU B 1 90 ? 14.398 21.5 -1.281 1 49.91 90 GLU B CA 1
ATOM 1492 C C . GLU B 1 90 ? 15.859 21.156 -1.531 1 49.91 90 GLU B C 1
ATOM 1494 O O . GLU B 1 90 ? 16.516 21.781 -2.369 1 49.91 90 GLU B O 1
ATOM 1499 N N . LEU B 1 91 ? 16.25 20.188 -0.813 1 46.72 91 LEU B N 1
ATOM 1500 C CA . LEU B 1 91 ? 17.656 19.828 -0.957 1 46.72 91 LEU B CA 1
ATOM 1501 C C . LEU B 1 91 ? 17.906 19.109 -2.277 1 46.72 91 LEU B C 1
ATOM 1503 O O . LEU B 1 91 ? 18.953 19.297 -2.9 1 46.72 91 LEU B O 1
ATOM 1507 N N . ALA B 1 92 ? 16.984 18.328 -2.66 1 46.44 92 ALA B N 1
ATOM 1508 C CA . ALA B 1 92 ? 17.109 17.672 -3.959 1 46.44 92 ALA B CA 1
ATOM 1509 C C . ALA B 1 92 ? 17.078 18.688 -5.094 1 46.44 92 ALA B C 1
ATOM 1511 O O . ALA B 1 92 ? 17.812 18.562 -6.07 1 46.44 92 ALA B O 1
ATOM 1512 N N . ASP B 1 93 ? 16.125 19.484 -4.973 1 48.06 93 ASP B N 1
ATOM 1513 C CA . ASP B 1 93 ? 16.094 20.578 -5.945 1 48.06 93 ASP B CA 1
ATOM 1514 C C . ASP B 1 93 ? 17.406 21.359 -5.93 1 48.06 93 ASP B C 1
ATOM 1516 O O . ASP B 1 93 ? 17.906 21.781 -6.977 1 48.06 93 ASP B O 1
ATOM 1520 N N . SER B 1 94 ? 17.844 21.406 -4.766 1 48.16 94 SER B N 1
ATOM 1521 C CA . SER B 1 94 ? 19.062 22.188 -4.652 1 48.16 94 SER B CA 1
ATOM 1522 C C . SER B 1 94 ? 20.266 21.438 -5.238 1 48.16 94 SER B C 1
ATOM 1524 O O . SER B 1 94 ? 21.156 22.047 -5.82 1 48.16 94 SER B O 1
ATOM 1526 N N . ASP B 1 95 ? 20.312 20.234 -5.066 1 47.22 95 ASP B N 1
ATOM 1527 C CA . ASP B 1 95 ? 21.422 19.484 -5.641 1 47.22 95 ASP B CA 1
ATOM 1528 C C . ASP B 1 95 ? 21.344 19.469 -7.168 1 47.22 95 ASP B C 1
ATOM 1530 O O . ASP B 1 95 ? 22.375 19.5 -7.844 1 47.22 95 ASP B O 1
ATOM 1534 N N . LEU B 1 96 ? 20.141 19.406 -7.684 1 43.25 96 LEU B N 1
ATOM 1535 C CA . LEU B 1 96 ? 20.016 19.516 -9.133 1 43.25 96 LEU B CA 1
ATOM 1536 C C . LEU B 1 96 ? 20.422 20.906 -9.602 1 43.25 96 LEU B C 1
ATOM 1538 O O . LEU B 1 96 ? 20.922 21.078 -10.719 1 43.25 96 LEU B O 1
ATOM 1542 N N . GLU B 1 97 ? 20.109 21.828 -8.789 1 45.53 97 GLU B N 1
ATOM 1543 C CA . GLU B 1 97 ? 20.547 23.156 -9.172 1 45.53 97 GLU B CA 1
ATOM 1544 C C . GLU B 1 97 ? 22.062 23.297 -9.062 1 45.53 97 GLU B C 1
ATOM 1546 O O . GLU B 1 97 ? 22.688 24.062 -9.812 1 45.53 97 GLU B O 1
ATOM 1551 N N . ALA B 1 98 ? 22.641 22.656 -8.211 1 48.28 98 ALA B N 1
ATOM 1552 C CA . ALA B 1 98 ? 24.078 22.844 -8.078 1 48.28 98 ALA B CA 1
ATOM 1553 C C . ALA B 1 98 ? 24.828 22.172 -9.219 1 48.28 98 ALA B C 1
ATOM 1555 O O . ALA B 1 98 ? 25.953 22.547 -9.547 1 48.28 98 ALA B O 1
ATOM 1556 N N . ASN B 1 99 ? 24.281 21.047 -9.633 1 43.59 99 ASN B N 1
ATOM 1557 C CA . ASN B 1 99 ? 25.016 20.422 -10.719 1 43.59 99 ASN B CA 1
ATOM 1558 C C . ASN B 1 99 ? 24.734 21.109 -12.055 1 43.59 99 ASN B C 1
ATOM 1560 O O . ASN B 1 99 ? 25.109 20.609 -13.109 1 43.59 99 ASN B O 1
ATOM 1564 N N . GLN B 1 100 ? 23.938 22.094 -11.984 1 33.91 100 GLN B N 1
ATOM 1565 C CA . GLN B 1 100 ? 24.031 22.891 -13.203 1 33.91 100 GLN B CA 1
ATOM 1566 C C . GLN B 1 100 ? 25.156 23.906 -13.102 1 33.91 100 GLN B C 1
ATOM 1568 O O . GLN B 1 100 ? 25.406 24.469 -12.031 1 33.91 100 GLN B O 1
#

Solvent-accessible surface area (backbone atoms only — not comparable to full-atom values): 10988 Å² total; per-residue (Å²): 126,80,74,76,74,64,46,33,54,49,50,66,56,52,54,53,52,42,41,72,76,30,68,70,55,32,52,33,39,66,75,38,33,69,69,59,47,67,84,50,87,62,34,72,50,52,48,51,39,58,53,39,46,48,74,74,54,60,67,67,62,42,75,68,46,51,51,46,31,48,52,53,56,47,51,22,41,29,68,72,8,38,54,45,36,52,49,50,50,50,46,50,54,43,51,58,55,60,75,95,127,80,72,75,75,65,46,30,52,49,51,66,54,53,54,54,52,42,40,71,76,30,68,70,55,33,51,34,39,66,75,40,32,69,70,60,47,67,84,50,88,62,35,71,49,53,47,52,39,60,54,39,45,47,73,72,55,60,68,68,62,42,74,68,47,52,51,46,30,48,53,54,56,48,50,20,41,28,70,73,10,38,53,46,36,53,47,50,51,49,47,50,52,43,53,59,54,61,75,95